Protein AF-A0A952RL98-F1 (afdb_monomer)

pLDDT: mean 88.99, std 10.79, range [41.19, 98.5]

Secondary structure (DSSP, 8-state):
-PPPPPP-HHHHHHHHHHHHHH-SSHHHHHHHHHHHHHHHH-HHHHHHHTT--THHHHHHHHHHHHHHHTTS-TT--EEEEEEEEEE-TTSS-EEEEEEEEEES---TT-SB--SPPSB--TT-EEE-HHHHHHHHHHHH--SHHHHHIIIIIHHHHHHHHHHHHTTT-SSEEEEE-TTSBEEEEEPPPP-

Solvent-accessible surface area (backbone atoms only — not comparable to full-atom values): 10422 Å² total; per-residue (Å²): 129,82,78,80,76,82,81,62,64,63,64,49,34,54,49,24,49,53,39,34,51,68,42,93,44,39,32,63,25,43,38,52,42,29,61,65,42,23,82,71,47,30,61,86,56,25,55,68,60,45,69,58,63,50,55,77,49,28,62,66,46,20,53,53,48,50,62,57,55,73,71,54,59,89,70,47,48,28,38,36,36,32,47,47,81,46,66,43,99,83,68,82,43,75,43,27,34,30,41,48,29,22,25,71,71,80,67,87,87,51,71,44,70,84,70,78,61,73,47,70,61,89,83,26,71,43,82,35,73,67,51,32,52,42,46,52,54,16,70,76,44,66,71,68,33,18,54,44,32,61,43,33,51,44,49,25,50,49,32,21,48,52,46,60,19,47,61,91,49,55,42,21,36,30,35,29,45,84,91,29,53,53,45,78,40,38,75,52,51,85,129

Foldseek 3Di:
DDDPDDDPLVVLQVVLLVLLLPPPALLRSLLVSLVVCCVQLNPVLSVVLNPDDLRVVQVVLLVVLCVVCVPDDPQFQAKEFEKDWDAPPVNPDIWIWTQIATDRDADPPDQFGPDDGPGGDPSRTDTDPSLRVLLVSLVVDDDRSNVSSPPRSSQSSRSNSQVSSNPPAQHFYKYAYPVGGIDGSDDGDDD

Sequence (191 aa):
MPAPSPIDHYALFDDVVAVAKNAHGATAGWRAICVRAQRTVGKKVASPLAALDLDEEIAPLG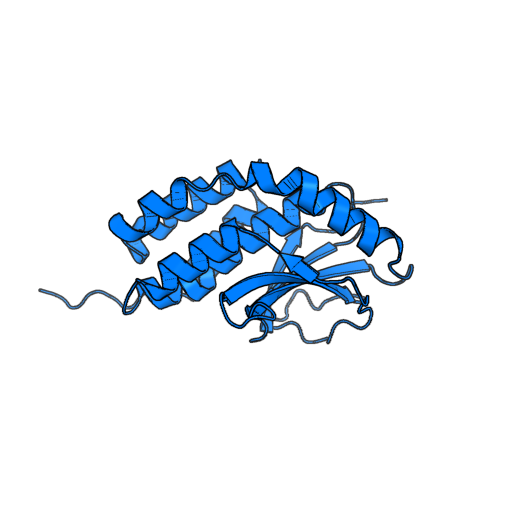VRVRVIAAHAPIEVDTLVFGLFDGVDDDGSGVYTGFHLMGTTGIDHGARWLTKTPTWRPKDRFLSSPSLDAIVRAGNETRGEPKKAVAHALRFGAAALLARFAAEGLHQRIVVAFDDGDFAEVRAPLKL

Radius of gyration: 16.33 Å; Cα contacts (8 Å, |Δi|>4): 350; chains: 1; bounding box: 37×42×53 Å

Structure (mmCIF, N/CA/C/O backbone):
data_AF-A0A952RL98-F1
#
_entry.id   AF-A0A952RL98-F1
#
loop_
_atom_site.group_PDB
_atom_site.id
_atom_site.type_symbol
_atom_site.label_atom_id
_atom_site.label_alt_id
_atom_site.label_comp_id
_atom_site.label_asym_id
_atom_site.label_entity_id
_atom_site.label_seq_id
_atom_site.pdbx_PDB_ins_code
_atom_site.Cartn_x
_atom_site.Cartn_y
_atom_site.Cartn_z
_atom_site.occupancy
_atom_site.B_iso_or_equiv
_atom_site.auth_seq_id
_atom_site.auth_comp_id
_atom_site.auth_asym_id
_atom_site.auth_atom_id
_atom_site.pdbx_PDB_model_num
ATOM 1 N N . MET A 1 1 ? -14.156 -4.283 36.253 1.00 44.84 1 MET A N 1
ATOM 2 C CA . MET A 1 1 ? -14.011 -4.658 34.828 1.00 44.84 1 MET A CA 1
ATOM 3 C C . MET A 1 1 ? -12.560 -5.047 34.605 1.00 44.84 1 MET A C 1
ATOM 5 O O . MET A 1 1 ? -11.715 -4.299 35.087 1.00 44.84 1 MET A O 1
ATOM 9 N N . PRO A 1 2 ? -12.254 -6.190 33.971 1.00 41.19 2 PRO A N 1
ATOM 10 C CA . PRO A 1 2 ? -10.876 -6.505 33.607 1.00 41.19 2 PRO A CA 1
ATOM 11 C C . PRO A 1 2 ? -10.341 -5.429 32.653 1.00 41.19 2 PRO A C 1
ATOM 13 O O . PRO A 1 2 ? -11.095 -4.903 31.831 1.00 41.19 2 PRO A O 1
ATOM 16 N N . ALA A 1 3 ? -9.064 -5.073 32.799 1.00 52.41 3 ALA A N 1
ATOM 17 C CA . ALA A 1 3 ? -8.401 -4.188 31.851 1.00 52.41 3 ALA A CA 1
ATOM 18 C C . ALA A 1 3 ? -8.450 -4.833 30.453 1.00 52.41 3 ALA A C 1
ATOM 20 O O . ALA A 1 3 ? -8.270 -6.052 30.355 1.00 52.41 3 ALA A O 1
ATOM 21 N N . PRO A 1 4 ? -8.722 -4.067 29.382 1.00 57.44 4 PRO A N 1
ATOM 22 C CA . PRO A 1 4 ? -8.666 -4.609 28.033 1.00 57.44 4 PRO A CA 1
ATOM 23 C C . PRO A 1 4 ? -7.270 -5.188 27.787 1.00 57.44 4 PRO A C 1
ATOM 25 O O . PRO A 1 4 ? -6.266 -4.541 28.090 1.00 57.44 4 PRO A O 1
ATOM 28 N N . SER A 1 5 ? -7.214 -6.421 27.282 1.00 59.06 5 SER A N 1
ATOM 29 C CA . SER A 1 5 ? -5.955 -7.055 26.902 1.00 59.06 5 SER A CA 1
ATOM 30 C C . SER A 1 5 ? -5.213 -6.166 25.894 1.00 59.06 5 SER A C 1
ATOM 32 O O . SER A 1 5 ? -5.866 -5.592 25.015 1.00 59.06 5 SER A O 1
ATOM 34 N N . PRO A 1 6 ? -3.879 -6.032 26.008 1.00 68.12 6 PRO A N 1
ATOM 35 C CA . PRO A 1 6 ? -3.101 -5.277 25.039 1.00 68.12 6 PRO A CA 1
ATOM 36 C C . PRO A 1 6 ? -3.333 -5.829 23.631 1.00 68.12 6 PRO A C 1
ATOM 38 O O . PRO A 1 6 ? -3.433 -7.042 23.443 1.00 68.12 6 PRO A O 1
ATOM 41 N N . ILE A 1 7 ? -3.432 -4.933 22.652 1.00 71.81 7 ILE A N 1
ATOM 42 C CA . ILE A 1 7 ? -3.571 -5.312 21.248 1.00 71.81 7 ILE A CA 1
ATOM 43 C C . ILE A 1 7 ? -2.247 -5.903 20.769 1.00 71.81 7 ILE A C 1
ATOM 45 O O . ILE A 1 7 ? -1.195 -5.278 20.908 1.00 71.81 7 ILE A O 1
ATOM 49 N N . ASP A 1 8 ? -2.312 -7.092 20.178 1.00 82.81 8 ASP A N 1
ATOM 50 C CA . ASP A 1 8 ? -1.188 -7.679 19.459 1.00 82.81 8 ASP A CA 1
ATOM 51 C C . ASP A 1 8 ? -1.104 -7.057 18.057 1.00 82.81 8 ASP A C 1
ATOM 53 O O . ASP A 1 8 ? -1.789 -7.469 17.116 1.00 82.81 8 ASP A O 1
ATOM 57 N N . HIS A 1 9 ? -0.298 -6.000 17.939 1.00 81.88 9 HIS A N 1
ATOM 58 C CA . HIS A 1 9 ? -0.093 -5.287 16.674 1.00 81.88 9 HIS A CA 1
ATOM 59 C C . HIS A 1 9 ? 0.625 -6.142 15.628 1.00 81.88 9 HIS A C 1
ATOM 61 O O . HIS A 1 9 ? 0.408 -5.923 14.440 1.00 81.88 9 HIS A O 1
ATOM 67 N N . TYR A 1 10 ? 1.410 -7.140 16.045 1.00 84.62 10 TYR A N 1
ATOM 68 C CA . TYR A 1 10 ? 2.069 -8.057 15.117 1.00 84.62 10 TYR A CA 1
ATOM 69 C C . TYR A 1 10 ? 1.070 -9.019 14.495 1.00 84.62 10 TYR A C 1
ATOM 71 O O . TYR A 1 10 ? 1.026 -9.144 13.276 1.00 84.62 10 TYR A O 1
ATOM 79 N N . ALA A 1 11 ? 0.195 -9.612 15.309 1.00 88.56 11 ALA A N 1
ATOM 80 C CA . ALA A 1 11 ? -0.867 -10.468 14.791 1.00 88.56 11 ALA A CA 1
ATOM 81 C C . ALA A 1 11 ? -1.802 -9.708 13.834 1.00 88.56 11 ALA A C 1
ATOM 83 O O . ALA A 1 11 ? -2.231 -10.261 12.822 1.00 88.56 11 ALA A O 1
ATOM 84 N N . LEU A 1 12 ? -2.103 -8.433 14.123 1.00 91.06 12 LEU A N 1
ATOM 85 C CA . LEU A 1 12 ? -2.882 -7.598 13.208 1.00 91.06 12 LEU A CA 1
ATOM 86 C C . LEU A 1 12 ? -2.124 -7.328 11.899 1.00 91.06 12 LEU A C 1
ATOM 88 O O . LEU A 1 12 ? -2.728 -7.412 10.833 1.00 91.06 12 LEU A O 1
ATOM 92 N N . PHE A 1 13 ? -0.829 -7.012 11.970 1.00 91.88 13 PHE A N 1
ATOM 93 C CA . PHE A 1 13 ? 0.012 -6.792 10.792 1.00 91.88 13 PHE A CA 1
ATOM 94 C C . PHE A 1 13 ? 0.083 -8.041 9.897 1.00 91.88 13 PHE A C 1
ATOM 96 O O . PHE A 1 13 ? -0.173 -7.969 8.694 1.00 91.88 13 PHE A O 1
ATOM 103 N N . ASP A 1 14 ? 0.338 -9.209 10.482 1.00 92.25 14 ASP A N 1
ATOM 104 C CA . ASP A 1 14 ? 0.387 -10.472 9.744 1.00 92.25 14 ASP A CA 1
ATOM 105 C C . ASP A 1 14 ? -0.962 -10.798 9.086 1.00 92.25 14 ASP A C 1
ATOM 107 O O . ASP A 1 14 ? -1.008 -11.254 7.939 1.00 92.25 14 ASP A O 1
ATOM 111 N N . ASP A 1 15 ? -2.073 -10.517 9.775 1.00 94.06 15 ASP A N 1
ATOM 112 C CA . ASP A 1 15 ? -3.421 -10.730 9.249 1.00 94.06 15 ASP A CA 1
ATOM 113 C C . ASP A 1 15 ? -3.719 -9.832 8.039 1.00 94.06 15 ASP A C 1
ATOM 115 O O . ASP A 1 15 ? -4.189 -10.323 7.007 1.00 94.06 15 ASP A O 1
ATOM 119 N N . VAL A 1 16 ? -3.397 -8.533 8.104 1.00 95.69 16 VAL A N 1
ATOM 120 C CA . VAL A 1 16 ? -3.615 -7.628 6.961 1.00 95.69 16 VAL A CA 1
ATOM 121 C C . VAL A 1 16 ? -2.731 -7.986 5.767 1.00 95.69 16 VAL A C 1
ATOM 123 O O . VAL A 1 16 ? -3.204 -7.943 4.630 1.00 95.69 16 VAL A O 1
ATOM 126 N N . VAL A 1 17 ? -1.486 -8.419 6.004 1.00 95.38 17 VAL A N 1
ATOM 127 C CA . VAL A 1 17 ? -0.580 -8.914 4.956 1.00 95.38 17 VAL A CA 1
ATOM 128 C C . VAL A 1 17 ? -1.143 -10.182 4.320 1.00 95.38 17 VAL A C 1
ATOM 130 O O . VAL A 1 17 ? -1.158 -10.311 3.092 1.00 95.38 17 VAL A O 1
ATOM 133 N N . ALA A 1 18 ? -1.641 -11.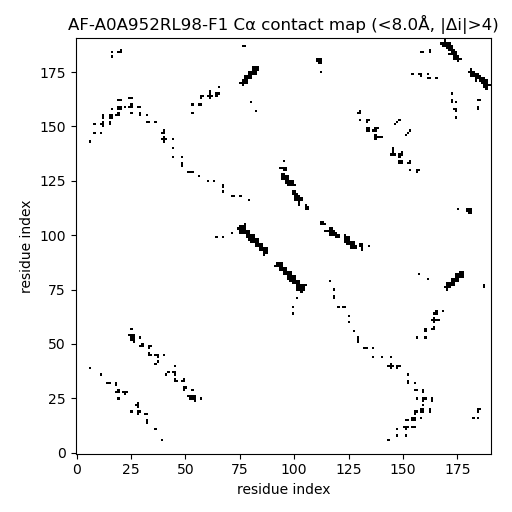118 5.131 1.00 96.06 18 ALA A N 1
ATOM 134 C CA . ALA A 1 18 ? -2.246 -12.350 4.644 1.00 96.06 18 ALA A CA 1
ATOM 135 C C . ALA A 1 18 ? -3.489 -12.072 3.786 1.00 96.06 18 ALA A C 1
ATOM 137 O O . ALA A 1 18 ? -3.650 -12.688 2.730 1.00 96.06 18 ALA A O 1
ATOM 138 N N . VAL A 1 19 ? -4.346 -11.125 4.182 1.00 97.44 19 VAL A N 1
ATOM 139 C CA . VAL A 1 19 ? -5.481 -10.705 3.347 1.00 97.44 19 VAL A CA 1
ATOM 140 C C . VAL A 1 19 ? -4.991 -10.067 2.049 1.00 97.44 19 VAL A C 1
ATOM 142 O O . VAL A 1 19 ? -5.438 -10.471 0.975 1.00 97.44 19 VAL A O 1
ATOM 145 N N . ALA A 1 20 ? -4.041 -9.131 2.116 1.00 97.31 20 ALA A N 1
ATOM 146 C CA . ALA A 1 20 ? -3.534 -8.432 0.938 1.00 97.31 20 ALA A CA 1
ATOM 147 C C . ALA A 1 20 ? -2.919 -9.380 -0.104 1.00 97.31 20 ALA A C 1
ATOM 149 O O . ALA A 1 20 ? -3.133 -9.189 -1.301 1.00 97.31 20 ALA A O 1
ATOM 150 N N . LYS A 1 21 ? -2.233 -10.445 0.332 1.00 96.31 21 LYS A N 1
ATOM 151 C CA . LYS A 1 21 ? -1.671 -11.494 -0.541 1.00 96.31 21 LYS A CA 1
ATOM 152 C C . LYS A 1 21 ? -2.726 -12.342 -1.252 1.00 96.31 21 LYS A C 1
ATOM 154 O O . LYS A 1 21 ? -2.489 -12.792 -2.369 1.00 96.31 21 LYS A O 1
ATOM 159 N N . ASN A 1 22 ? -3.868 -12.579 -0.608 1.00 96.62 22 ASN A N 1
ATOM 160 C CA . ASN A 1 22 ? -4.867 -13.549 -1.071 1.00 96.62 22 ASN A CA 1
ATOM 161 C C . ASN A 1 22 ? -6.135 -12.908 -1.651 1.00 96.62 22 ASN A C 1
ATOM 163 O O . ASN A 1 22 ? -6.962 -13.607 -2.229 1.00 96.62 22 ASN A O 1
ATOM 167 N N . ALA A 1 23 ? -6.307 -11.592 -1.519 1.00 97.06 23 ALA A N 1
ATOM 168 C CA . ALA A 1 23 ? -7.471 -10.888 -2.045 1.00 97.06 23 ALA A CA 1
ATOM 169 C C . ALA A 1 23 ? -7.611 -11.047 -3.572 1.00 97.06 23 ALA A C 1
ATOM 171 O O . ALA A 1 23 ? -6.610 -11.115 -4.290 1.00 97.06 23 ALA A O 1
ATOM 172 N N . HIS A 1 24 ? -8.854 -11.059 -4.059 1.00 95.31 24 HIS A N 1
ATOM 173 C CA . HIS A 1 24 ? -9.187 -11.107 -5.491 1.00 95.31 24 HIS A CA 1
ATOM 174 C C . HIS A 1 24 ? -9.399 -9.721 -6.126 1.00 95.31 24 HIS A C 1
ATOM 176 O O . HIS A 1 24 ? -9.469 -9.622 -7.343 1.00 95.31 24 HIS A O 1
ATOM 182 N N . GLY A 1 25 ? -9.486 -8.666 -5.313 1.00 97.12 25 GLY A N 1
ATOM 183 C CA . GLY A 1 25 ? -9.581 -7.263 -5.731 1.00 97.12 25 GLY A CA 1
ATOM 184 C C . GLY A 1 25 ? -9.155 -6.349 -4.581 1.00 97.12 25 GLY A C 1
ATOM 185 O O . GLY A 1 25 ? -9.149 -6.800 -3.424 1.00 97.12 25 GLY A O 1
ATOM 186 N N . ALA A 1 26 ? -8.790 -5.097 -4.866 1.00 97.75 26 ALA A N 1
ATOM 187 C CA . ALA A 1 26 ? -8.259 -4.197 -3.846 1.00 97.75 26 ALA A CA 1
ATOM 188 C C . ALA A 1 26 ? -9.358 -3.822 -2.845 1.00 97.75 26 ALA A C 1
ATOM 190 O O . ALA A 1 26 ? -9.183 -4.013 -1.640 1.00 97.75 26 ALA A O 1
ATOM 191 N N . THR A 1 27 ? -10.536 -3.422 -3.326 1.00 98.31 27 THR A N 1
ATOM 192 C CA . THR A 1 27 ? -11.668 -3.055 -2.456 1.00 98.31 27 THR 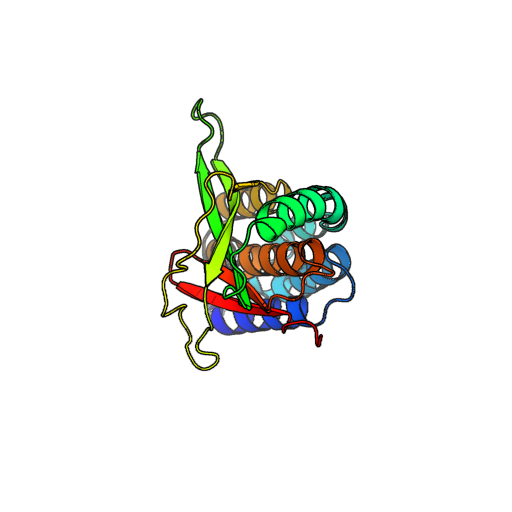A CA 1
ATOM 193 C C . THR A 1 27 ? -12.214 -4.246 -1.675 1.00 98.31 27 THR A C 1
ATOM 195 O O . THR A 1 27 ? -12.507 -4.140 -0.482 1.00 98.31 27 THR A O 1
ATOM 198 N N . ALA A 1 28 ? -12.317 -5.417 -2.308 1.00 97.69 28 ALA A N 1
ATOM 199 C CA . ALA A 1 28 ? -12.756 -6.633 -1.625 1.00 97.69 28 ALA A CA 1
ATOM 200 C C . ALA A 1 28 ? -11.792 -7.033 -0.492 1.00 97.69 28 ALA A C 1
ATOM 202 O O . ALA A 1 28 ? -12.232 -7.342 0.619 1.00 97.69 28 ALA A O 1
ATOM 203 N N . GLY A 1 29 ? -10.480 -6.981 -0.752 1.00 98.06 29 GLY A N 1
ATOM 204 C CA . GLY A 1 29 ? -9.452 -7.222 0.259 1.00 98.06 29 GLY A CA 1
ATOM 205 C C . GLY A 1 29 ? -9.500 -6.196 1.388 1.00 98.06 29 GLY A C 1
ATOM 206 O O . GLY A 1 29 ? -9.448 -6.567 2.559 1.00 98.06 29 GLY A O 1
ATOM 207 N N . TRP A 1 30 ? -9.682 -4.920 1.054 1.00 98.38 30 TRP A N 1
ATOM 208 C CA . TRP A 1 30 ? -9.750 -3.840 2.034 1.00 98.38 30 TRP A CA 1
ATOM 209 C C . TRP A 1 30 ? -10.933 -3.994 2.985 1.00 98.38 30 TRP A C 1
ATOM 211 O O . TRP A 1 30 ? -10.771 -3.962 4.204 1.00 98.38 30 TRP A O 1
ATOM 221 N N . ARG A 1 31 ? -12.123 -4.277 2.449 1.00 98.00 31 ARG A N 1
ATOM 222 C CA . ARG A 1 31 ? -13.312 -4.548 3.266 1.00 98.00 31 ARG A CA 1
ATOM 223 C C . ARG A 1 31 ? -13.092 -5.735 4.204 1.00 98.00 31 ARG A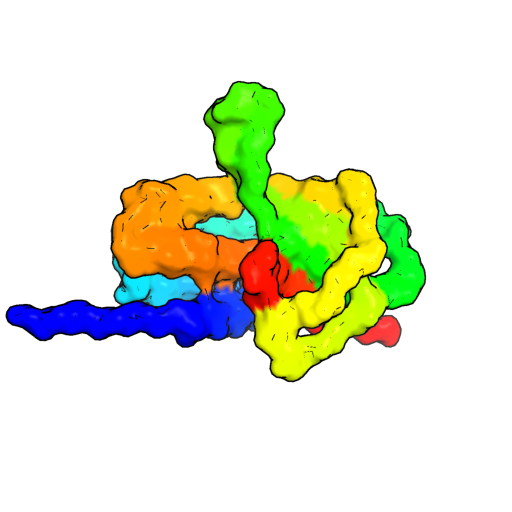 C 1
ATOM 225 O O . ARG A 1 31 ? -13.491 -5.672 5.367 1.00 98.00 31 ARG A O 1
ATOM 232 N N . ALA A 1 32 ? -12.418 -6.790 3.740 1.00 97.50 32 ALA A N 1
ATOM 233 C CA . ALA A 1 32 ? -12.065 -7.926 4.588 1.00 97.50 32 ALA A CA 1
ATOM 234 C C . ALA A 1 32 ? -11.095 -7.530 5.719 1.00 97.50 32 ALA A C 1
ATOM 236 O O . ALA A 1 32 ? -11.318 -7.930 6.864 1.00 97.50 32 ALA A O 1
ATOM 237 N N . ILE A 1 33 ? -10.085 -6.700 5.433 1.00 97.38 33 ILE A N 1
ATOM 238 C CA . ILE A 1 33 ? -9.182 -6.121 6.443 1.00 97.38 33 ILE A CA 1
ATOM 239 C C . ILE A 1 33 ? -9.978 -5.325 7.483 1.00 97.38 33 ILE A C 1
ATOM 241 O O . ILE A 1 33 ? -9.841 -5.580 8.679 1.00 97.38 33 ILE A O 1
ATOM 245 N N . CYS A 1 34 ? -10.864 -4.419 7.059 1.00 96.62 34 CYS A N 1
ATOM 246 C CA . CYS A 1 34 ? -11.666 -3.612 7.981 1.00 96.62 34 CYS A CA 1
ATOM 247 C C . CYS A 1 34 ? -12.559 -4.469 8.891 1.00 96.62 34 CYS A C 1
ATOM 249 O O . CYS A 1 34 ? -12.661 -4.190 10.088 1.00 96.62 34 CYS A O 1
ATOM 251 N N . VAL A 1 35 ? -13.177 -5.531 8.358 1.00 94.94 35 VAL A N 1
ATOM 252 C CA . VAL A 1 35 ? -13.995 -6.465 9.150 1.00 94.94 35 VAL A CA 1
ATOM 253 C C . VAL A 1 35 ? -13.159 -7.162 10.226 1.00 94.94 35 VAL A C 1
ATOM 255 O O . VAL A 1 35 ? -13.590 -7.235 11.379 1.00 94.94 35 VAL A O 1
ATOM 258 N N . ARG A 1 36 ?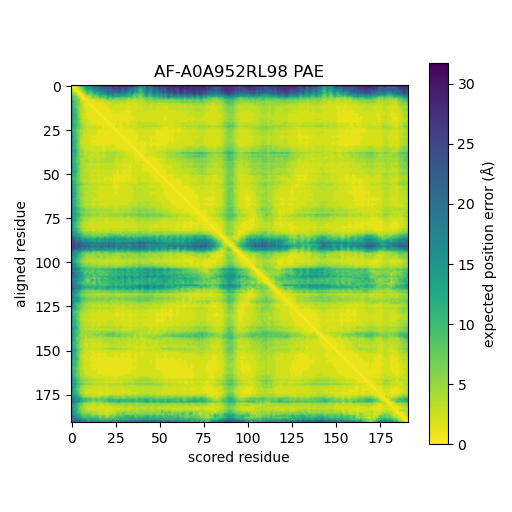 -11.959 -7.648 9.887 1.00 92.25 36 ARG A N 1
ATOM 259 C CA . ARG A 1 36 ? -11.071 -8.326 10.849 1.00 92.25 36 ARG A CA 1
ATOM 260 C C . ARG A 1 36 ? -10.523 -7.358 11.894 1.00 92.25 36 ARG A C 1
ATOM 262 O O . ARG A 1 36 ? -10.572 -7.645 13.092 1.00 92.25 36 ARG A O 1
ATOM 269 N N . ALA A 1 37 ? -10.121 -6.167 11.459 1.00 91.75 37 ALA A N 1
ATOM 270 C CA . ALA A 1 37 ? -9.624 -5.108 12.325 1.00 91.75 37 ALA A CA 1
ATOM 271 C C . ALA A 1 37 ? -10.694 -4.528 13.262 1.00 91.75 37 ALA 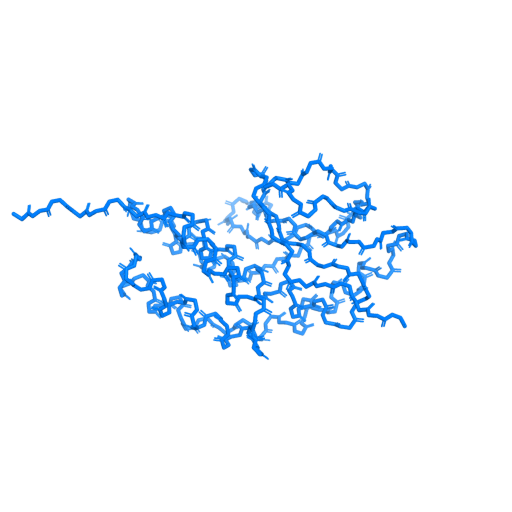A C 1
ATOM 273 O O . ALA A 1 37 ? -10.342 -3.924 14.275 1.00 91.75 37 ALA A O 1
ATOM 274 N N . GLN A 1 38 ? -11.992 -4.709 12.984 1.00 92.12 38 GLN A N 1
ATOM 275 C CA . GLN A 1 38 ? -13.082 -4.108 13.763 1.00 92.12 38 GLN A CA 1
ATOM 276 C C . GLN A 1 38 ? -13.022 -4.449 15.259 1.00 92.12 38 GLN A C 1
ATOM 278 O O . GLN A 1 38 ? -13.384 -3.613 16.090 1.00 92.12 38 GLN A O 1
ATOM 283 N N . ARG A 1 39 ? -12.566 -5.656 15.618 1.00 85.94 39 ARG A N 1
ATOM 284 C CA . ARG A 1 39 ? -12.401 -6.069 17.026 1.00 85.94 39 ARG A CA 1
ATOM 285 C C . ARG A 1 39 ? -11.295 -5.289 17.738 1.00 85.94 39 ARG A C 1
ATOM 287 O O . ARG A 1 39 ? -11.377 -5.099 18.946 1.00 85.94 39 ARG A O 1
ATOM 294 N N . THR A 1 40 ? -10.313 -4.819 16.979 1.00 85.50 40 THR A N 1
ATOM 295 C CA . THR A 1 40 ? -9.121 -4.123 17.460 1.00 85.50 40 THR A CA 1
ATOM 296 C C . THR A 1 40 ? -9.321 -2.609 17.467 1.00 85.50 40 THR A C 1
ATOM 298 O O . THR A 1 40 ? -9.139 -1.957 18.490 1.00 85.50 40 THR A O 1
ATOM 301 N N . VAL A 1 41 ? -9.749 -2.030 16.341 1.00 87.38 41 VAL A N 1
ATOM 302 C CA . VAL A 1 41 ? -9.893 -0.568 16.197 1.00 87.38 41 VAL A CA 1
ATOM 303 C C . VAL A 1 41 ? -11.275 -0.054 16.609 1.00 87.38 41 VAL A C 1
ATOM 305 O O . VAL A 1 41 ? -11.470 1.143 16.808 1.00 87.38 41 VAL A O 1
ATOM 308 N N . GLY A 1 42 ? -12.246 -0.956 16.767 1.00 90.00 42 GLY A N 1
ATOM 309 C CA . GLY A 1 42 ? -13.631 -0.635 17.082 1.00 90.00 42 GLY A CA 1
ATOM 310 C C . GLY A 1 42 ? -14.459 -0.239 15.855 1.00 90.00 42 GLY A C 1
ATOM 311 O O . GLY A 1 42 ? -13.978 0.349 14.888 1.00 90.00 42 GLY A O 1
ATOM 312 N N . LYS A 1 43 ? -15.769 -0.513 15.916 1.00 91.88 43 LYS A N 1
ATOM 313 C CA . LYS A 1 43 ? -16.717 -0.258 14.812 1.00 91.88 43 LYS A CA 1
ATOM 314 C C . LYS A 1 43 ? -16.766 1.206 14.363 1.00 91.88 43 LYS A C 1
ATOM 316 O O . LYS A 1 43 ? -16.949 1.468 13.181 1.00 91.88 43 LYS A O 1
ATOM 321 N N . LYS A 1 44 ? -16.606 2.156 15.291 1.00 90.56 44 LYS A N 1
ATOM 322 C CA . LYS A 1 44 ? -16.632 3.594 14.970 1.00 90.56 44 LYS A CA 1
ATOM 323 C C . LYS A 1 44 ? -15.479 4.011 14.051 1.00 90.56 44 LYS A C 1
ATOM 325 O O . LYS A 1 44 ? -15.672 4.911 13.251 1.00 90.56 44 LYS A O 1
ATOM 330 N N . VAL A 1 45 ? -14.329 3.344 14.162 1.00 90.31 45 VAL A N 1
ATOM 331 C CA . VAL A 1 45 ? -13.143 3.600 13.332 1.00 90.31 45 VAL A CA 1
ATOM 332 C C . VAL A 1 45 ? -13.184 2.761 12.055 1.00 90.31 45 VAL A C 1
ATOM 334 O O . VAL A 1 45 ? -12.932 3.274 10.973 1.00 90.31 45 VAL A O 1
ATOM 337 N N . ALA A 1 46 ? -13.550 1.480 12.158 1.00 92.38 46 ALA A N 1
ATOM 338 C CA . ALA A 1 46 ? -13.537 0.568 11.015 1.00 92.38 46 ALA A CA 1
ATOM 339 C C . ALA A 1 46 ? -14.620 0.870 9.963 1.00 92.38 46 ALA A C 1
ATOM 341 O O . ALA A 1 46 ? -14.348 0.748 8.773 1.00 92.38 46 ALA A O 1
ATOM 342 N N . SER A 1 47 ? -15.841 1.249 10.367 1.00 92.44 47 SER A N 1
ATOM 343 C CA . SER A 1 47 ? -16.953 1.408 9.414 1.00 92.44 47 SER A CA 1
ATOM 344 C C . SER A 1 47 ? -16.738 2.527 8.386 1.00 92.44 47 SER A C 1
ATOM 346 O O . SER A 1 47 ? -16.981 2.261 7.212 1.00 92.44 47 SER A O 1
ATOM 348 N N . PRO A 1 48 ? -16.287 3.746 8.758 1.00 93.31 48 PRO A N 1
ATOM 349 C CA . PRO A 1 48 ? -15.990 4.781 7.766 1.00 93.31 48 PRO A CA 1
ATOM 350 C C . PRO A 1 48 ? -14.869 4.362 6.812 1.00 93.31 48 PRO A C 1
ATOM 352 O O . PRO A 1 48 ? -14.975 4.567 5.610 1.00 93.31 48 PRO A O 1
ATOM 355 N N . LEU A 1 49 ? -13.829 3.706 7.335 1.00 95.06 49 LEU A N 1
ATOM 356 C CA . LEU A 1 49 ? -12.708 3.215 6.534 1.00 95.06 49 LEU A CA 1
ATOM 357 C C . LEU A 1 49 ? -13.133 2.138 5.528 1.00 95.06 49 LEU A C 1
ATOM 359 O O . LEU A 1 49 ? -12.668 2.149 4.394 1.00 95.06 49 LEU A O 1
ATOM 363 N N . ALA A 1 50 ? -14.064 1.255 5.894 1.00 95.88 50 ALA A N 1
ATOM 364 C CA . ALA A 1 50 ? -14.576 0.210 5.005 1.00 95.88 50 ALA A CA 1
ATOM 365 C C . ALA A 1 50 ? -15.343 0.747 3.778 1.00 95.88 50 ALA A C 1
ATOM 367 O O . ALA A 1 50 ? -15.615 -0.021 2.852 1.00 95.88 50 ALA A O 1
ATOM 368 N N . ALA A 1 51 ? -15.713 2.033 3.779 1.00 96.12 51 ALA A N 1
ATOM 369 C CA . ALA A 1 51 ? -16.381 2.686 2.658 1.00 96.12 51 ALA A CA 1
ATOM 370 C C . ALA A 1 51 ? -15.418 3.106 1.535 1.00 96.12 51 ALA A C 1
ATOM 372 O O . ALA A 1 51 ? -15.893 3.428 0.451 1.00 96.12 51 ALA A O 1
ATOM 373 N N . LEU A 1 52 ? -14.099 3.094 1.773 1.00 97.06 52 LEU A N 1
ATOM 374 C CA . LEU A 1 52 ? -13.110 3.404 0.739 1.00 97.06 52 LEU A CA 1
ATOM 375 C C . LEU A 1 52 ? -13.164 2.365 -0.390 1.00 97.06 52 LEU A C 1
ATOM 377 O O . LEU A 1 52 ? -13.169 1.155 -0.133 1.00 97.06 52 LEU A O 1
ATOM 381 N N . ASP A 1 53 ? -13.188 2.854 -1.628 1.00 97.38 53 ASP A N 1
ATOM 382 C CA . ASP A 1 53 ? -13.127 2.042 -2.839 1.00 97.38 53 ASP A CA 1
ATOM 383 C C . ASP A 1 53 ? -11.721 2.128 -3.442 1.00 97.38 53 ASP A C 1
ATOM 385 O O . ASP A 1 53 ? -11.395 3.029 -4.210 1.00 97.38 53 ASP A O 1
ATOM 389 N N . LEU A 1 54 ? -10.855 1.193 -3.046 1.00 97.81 54 LEU A N 1
ATOM 390 C CA . LEU A 1 54 ? -9.467 1.163 -3.507 1.00 97.81 54 LEU A CA 1
ATOM 391 C C . LEU A 1 54 ? -9.353 0.853 -5.005 1.00 97.81 54 LEU A C 1
ATOM 393 O O . LEU A 1 54 ? -8.357 1.230 -5.619 1.00 97.81 54 LEU A O 1
ATOM 397 N N . ASP A 1 55 ? -10.341 0.173 -5.593 1.00 98.06 55 ASP A N 1
ATOM 398 C CA . ASP A 1 55 ? -10.342 -0.198 -7.011 1.00 98.06 55 ASP A CA 1
ATOM 399 C C . ASP A 1 55 ? -10.368 1.049 -7.924 1.00 98.06 55 ASP A C 1
ATOM 401 O O . ASP A 1 55 ? -9.778 1.017 -9.008 1.00 98.06 55 ASP A O 1
ATOM 405 N N . GLU A 1 56 ? -10.944 2.173 -7.469 1.00 97.38 56 GLU A N 1
ATOM 406 C CA . GLU A 1 56 ? -10.953 3.451 -8.206 1.00 97.38 56 GLU A CA 1
ATOM 407 C C . GLU A 1 56 ? -9.536 4.004 -8.456 1.00 97.38 56 GLU A C 1
ATOM 409 O O . GLU A 1 56 ? -9.283 4.655 -9.474 1.00 97.38 56 GLU A O 1
ATOM 414 N N . GLU A 1 57 ? -8.577 3.704 -7.574 1.00 96.06 57 GLU A N 1
ATOM 415 C CA . GLU A 1 57 ? -7.192 4.179 -7.690 1.00 96.06 57 GLU A CA 1
ATOM 416 C C . GLU A 1 57 ? -6.302 3.257 -8.534 1.00 96.06 57 GLU A C 1
ATOM 418 O O . GLU A 1 57 ? -5.251 3.681 -9.023 1.00 96.06 57 GLU A O 1
ATOM 423 N N . ILE A 1 58 ? -6.700 1.997 -8.743 1.00 97.69 58 ILE A N 1
ATOM 424 C CA . ILE A 1 58 ? -5.820 0.976 -9.332 1.00 97.69 58 ILE A CA 1
ATOM 425 C C . ILE A 1 58 ? -5.427 1.308 -10.768 1.00 97.69 58 ILE A C 1
ATOM 427 O O . ILE A 1 58 ? -4.253 1.198 -11.125 1.00 97.69 58 ILE A O 1
ATOM 431 N N . ALA A 1 59 ? -6.377 1.730 -11.603 1.00 96.56 59 ALA A N 1
ATOM 432 C CA . ALA A 1 59 ? -6.093 2.054 -12.998 1.00 96.56 59 ALA A CA 1
ATOM 433 C C . ALA A 1 59 ? -5.101 3.230 -13.152 1.00 96.56 59 ALA A C 1
ATOM 435 O O . ALA A 1 59 ? -4.068 3.038 -13.812 1.00 96.56 59 ALA A O 1
ATOM 436 N N . PRO A 1 60 ? -5.335 4.419 -12.554 1.00 96.31 60 PRO A N 1
ATOM 437 C CA . PRO A 1 60 ? -4.391 5.531 -12.659 1.00 96.31 60 PRO A CA 1
ATOM 438 C C . PRO A 1 60 ? -3.039 5.233 -11.991 1.00 96.31 60 PRO A C 1
ATOM 440 O O . PRO A 1 60 ? -1.996 5.537 -12.582 1.00 96.31 60 PRO A O 1
ATOM 443 N N . LEU A 1 61 ? -3.021 4.576 -10.821 1.00 96.88 61 LEU A N 1
ATOM 444 C CA . LEU A 1 61 ? -1.770 4.151 -10.183 1.00 96.88 61 LEU A CA 1
ATOM 445 C C . LEU A 1 61 ? -1.005 3.167 -11.065 1.00 96.88 61 LEU A C 1
ATOM 447 O O . LEU A 1 61 ? 0.198 3.321 -11.259 1.00 96.88 61 LEU A O 1
ATOM 451 N N . GLY A 1 62 ? -1.691 2.191 -11.657 1.00 97.31 62 GLY A N 1
ATOM 452 C CA . GLY A 1 62 ? -1.061 1.180 -12.496 1.00 97.31 62 GLY A CA 1
ATOM 453 C C . GLY A 1 62 ? -0.415 1.758 -13.752 1.00 97.31 62 GLY A C 1
ATOM 454 O O . GLY A 1 62 ? 0.667 1.319 -14.142 1.00 97.31 62 GLY A O 1
ATOM 455 N N . VAL A 1 63 ? -1.013 2.787 -14.366 1.00 97.12 63 VAL A N 1
ATOM 456 C CA . VAL A 1 63 ? -0.378 3.517 -15.478 1.00 97.12 63 VAL A CA 1
ATOM 457 C C . VAL A 1 63 ? 0.939 4.143 -15.021 1.00 97.12 63 VAL A C 1
ATOM 459 O O . VAL A 1 63 ? 1.974 3.916 -15.647 1.00 97.12 63 VAL A O 1
ATOM 462 N N . ARG A 1 64 ? 0.922 4.881 -13.907 1.00 97.00 64 ARG A N 1
ATOM 463 C CA . ARG A 1 64 ? 2.116 5.529 -13.344 1.00 97.00 64 ARG A CA 1
ATOM 464 C C . ARG A 1 64 ? 3.201 4.516 -12.975 1.00 97.00 64 ARG A C 1
ATOM 466 O O . ARG A 1 64 ? 4.357 4.699 -13.349 1.00 97.00 64 ARG A O 1
ATOM 473 N N . VAL A 1 65 ? 2.823 3.437 -12.293 1.00 97.38 65 VAL A N 1
ATOM 474 C CA . VAL A 1 65 ? 3.722 2.350 -11.890 1.00 97.38 65 VAL A CA 1
ATOM 475 C C . VAL A 1 65 ? 4.394 1.728 -13.110 1.00 97.38 65 VAL A C 1
ATOM 477 O O . VAL A 1 65 ? 5.615 1.612 -13.123 1.00 97.38 65 VAL A O 1
ATOM 480 N N . ARG A 1 66 ? 3.635 1.390 -14.162 1.00 96.75 66 ARG A N 1
ATOM 481 C CA . ARG A 1 66 ? 4.198 0.826 -15.400 1.00 96.75 66 ARG A CA 1
ATOM 482 C C . ARG A 1 66 ? 5.144 1.795 -16.105 1.00 96.75 66 ARG A C 1
ATOM 484 O O . ARG A 1 66 ? 6.202 1.368 -16.551 1.00 96.75 66 ARG A O 1
ATOM 491 N N . VAL A 1 67 ? 4.802 3.084 -16.176 1.00 96.69 67 VAL A N 1
ATOM 492 C CA . VAL A 1 67 ? 5.669 4.111 -16.783 1.00 96.69 67 VAL A CA 1
ATOM 493 C C . VAL A 1 67 ? 6.998 4.222 -16.036 1.00 96.69 67 VAL A C 1
ATOM 495 O O . VAL A 1 67 ? 8.054 4.247 -16.664 1.00 96.69 67 VAL A O 1
ATOM 498 N N . ILE A 1 68 ? 6.970 4.247 -14.703 1.00 96.44 68 ILE A N 1
ATOM 499 C CA . ILE A 1 68 ? 8.195 4.295 -13.898 1.00 96.44 68 ILE A CA 1
ATOM 500 C C . ILE A 1 68 ? 8.985 2.988 -14.069 1.00 96.44 68 ILE A C 1
ATOM 502 O O . ILE A 1 68 ? 10.172 3.028 -14.387 1.00 96.44 68 ILE A O 1
ATOM 506 N N . ALA A 1 69 ? 8.324 1.834 -13.923 1.00 95.44 69 ALA A N 1
ATOM 507 C CA . ALA A 1 69 ? 8.942 0.509 -13.992 1.00 95.44 69 ALA A CA 1
ATOM 508 C C . ALA A 1 69 ? 9.524 0.165 -15.373 1.00 95.44 69 ALA A C 1
ATOM 510 O O . ALA A 1 69 ? 10.486 -0.592 -15.443 1.00 95.44 69 ALA A O 1
ATOM 511 N N . ALA A 1 70 ? 9.010 0.744 -16.462 1.00 94.94 70 ALA A N 1
ATOM 512 C CA . ALA A 1 70 ? 9.570 0.571 -17.805 1.00 94.94 70 ALA A CA 1
ATOM 513 C C . ALA A 1 70 ? 11.018 1.082 -17.932 1.00 94.94 70 ALA A C 1
ATOM 515 O O . ALA A 1 70 ? 11.736 0.678 -18.841 1.00 94.94 70 ALA A O 1
ATOM 516 N N . HIS A 1 71 ? 11.449 1.953 -17.015 1.00 95.19 71 HIS A N 1
ATOM 517 C CA . HIS A 1 71 ? 12.810 2.485 -16.950 1.00 95.19 71 HIS A CA 1
ATOM 518 C C . HIS A 1 71 ? 13.683 1.764 -15.912 1.00 95.19 71 HIS A C 1
ATOM 520 O O . HIS A 1 71 ? 14.793 2.219 -15.621 1.00 95.19 71 HIS A O 1
ATOM 526 N N . ALA A 1 72 ? 13.183 0.682 -15.308 1.00 94.25 72 ALA A N 1
ATOM 527 C CA . ALA A 1 72 ? 13.966 -0.113 -14.378 1.00 94.25 72 ALA A CA 1
ATOM 528 C C . ALA A 1 72 ? 15.117 -0.813 -15.124 1.00 94.25 72 ALA A C 1
ATOM 530 O O . ALA A 1 72 ? 14.883 -1.408 -16.180 1.00 94.25 72 ALA A O 1
ATOM 531 N N . PRO A 1 73 ? 16.352 -0.771 -14.590 1.00 94.25 73 PRO A N 1
ATOM 532 C CA . PRO A 1 73 ? 17.442 -1.601 -15.078 1.00 94.25 73 PRO A CA 1
ATOM 533 C C . PRO A 1 73 ? 17.058 -3.084 -15.072 1.00 94.25 73 PRO A C 1
ATOM 535 O O . PRO A 1 73 ? 16.277 -3.525 -14.228 1.00 94.25 73 PRO A O 1
ATOM 538 N N . ILE A 1 74 ? 17.619 -3.860 -15.999 1.00 91.00 74 ILE A N 1
ATOM 539 C CA . ILE A 1 74 ? 17.256 -5.271 -16.198 1.00 91.00 74 ILE A CA 1
ATOM 540 C C . ILE A 1 74 ? 17.546 -6.142 -14.966 1.00 91.00 74 ILE A C 1
ATOM 542 O O . ILE A 1 74 ? 16.890 -7.155 -14.748 1.00 91.00 74 ILE A O 1
ATOM 546 N N . GLU A 1 75 ? 18.512 -5.738 -14.146 1.00 92.50 75 GLU A N 1
ATOM 547 C CA . GLU A 1 75 ? 18.884 -6.401 -12.901 1.00 92.50 75 GLU A CA 1
ATOM 548 C C . GLU A 1 75 ? 17.875 -6.181 -11.759 1.00 92.50 75 GLU A C 1
ATOM 550 O O . GLU A 1 75 ? 17.910 -6.904 -10.762 1.00 92.50 75 GLU A O 1
ATOM 555 N N . VAL A 1 76 ? 16.963 -5.208 -11.883 1.00 93.69 76 VAL A N 1
ATOM 556 C CA . VAL A 1 76 ? 15.913 -4.965 -10.887 1.00 93.69 76 VAL A CA 1
ATOM 557 C C . VAL A 1 76 ? 14.844 -6.050 -10.996 1.00 93.69 76 VAL A C 1
ATOM 559 O O . VAL A 1 76 ? 13.941 -5.993 -11.832 1.00 93.69 76 VAL A O 1
ATOM 562 N N . ASP A 1 77 ? 14.920 -7.023 -10.092 1.00 92.81 77 ASP A N 1
ATOM 563 C CA . ASP A 1 77 ? 13.957 -8.122 -9.978 1.00 92.81 77 ASP A CA 1
ATOM 564 C C . ASP A 1 77 ? 12.809 -7.827 -8.997 1.00 92.81 77 ASP A C 1
ATOM 566 O O . ASP A 1 77 ? 11.799 -8.538 -8.981 1.00 92.81 77 ASP A O 1
ATOM 570 N N . THR A 1 78 ? 12.947 -6.774 -8.187 1.00 94.94 78 THR A N 1
ATOM 571 C CA . THR A 1 78 ? 12.018 -6.430 -7.111 1.00 94.94 78 THR A CA 1
ATOM 572 C C . THR A 1 78 ? 11.716 -4.940 -7.121 1.00 94.94 78 THR A C 1
ATOM 574 O O . THR A 1 78 ? 12.624 -4.112 -7.032 1.00 94.94 78 THR A O 1
ATOM 577 N N . LEU A 1 79 ? 10.428 -4.603 -7.160 1.00 96.06 79 LEU A N 1
ATOM 578 C CA . LEU A 1 79 ? 9.916 -3.256 -6.948 1.00 96.06 79 LEU A CA 1
ATOM 579 C C . LEU A 1 79 ? 9.497 -3.079 -5.490 1.00 96.06 79 LEU A C 1
ATOM 581 O O . LEU A 1 79 ? 8.723 -3.871 -4.948 1.00 96.06 79 LEU A O 1
ATOM 585 N N . VAL A 1 80 ? 10.004 -2.017 -4.873 1.00 95.62 80 VAL A N 1
ATOM 586 C CA . VAL A 1 80 ? 9.723 -1.641 -3.488 1.00 95.62 80 VAL A CA 1
ATOM 587 C C . VAL A 1 80 ? 8.849 -0.395 -3.489 1.00 95.62 80 VA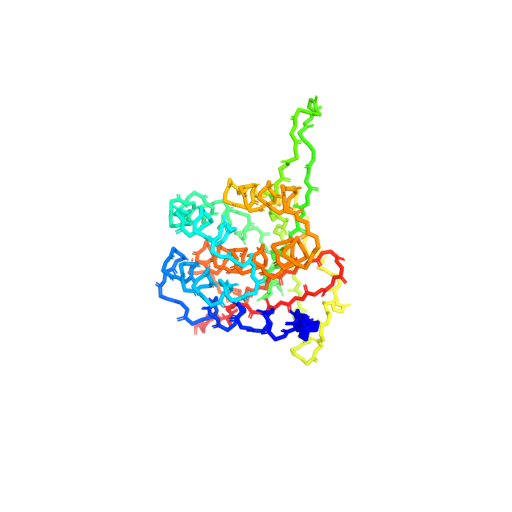L A C 1
ATOM 589 O O . VAL A 1 80 ? 9.270 0.669 -3.940 1.00 95.62 80 VAL A O 1
ATOM 592 N N . PHE A 1 81 ? 7.639 -0.540 -2.965 1.00 96.44 81 PHE A N 1
ATOM 593 C CA . PHE A 1 81 ? 6.694 0.531 -2.687 1.00 96.44 81 PHE A CA 1
ATOM 594 C C . PHE A 1 81 ? 6.899 0.969 -1.237 1.00 96.44 81 PHE A C 1
ATOM 596 O O . PHE A 1 81 ? 6.329 0.376 -0.320 1.00 96.44 81 PHE A O 1
ATOM 603 N N . GLY A 1 82 ? 7.762 1.961 -1.020 1.00 94.75 82 GLY A N 1
ATOM 604 C CA . GLY A 1 82 ? 7.979 2.492 0.325 1.00 94.75 82 GLY A CA 1
ATOM 605 C C . GLY A 1 82 ? 6.921 3.529 0.680 1.00 94.75 82 GLY A C 1
ATOM 606 O O . GLY A 1 82 ? 6.728 4.473 -0.088 1.00 94.75 82 GLY A O 1
ATOM 607 N N . LEU A 1 83 ? 6.210 3.330 1.791 1.00 94.00 83 LEU A N 1
ATOM 608 C CA . LEU A 1 83 ? 5.245 4.302 2.294 1.00 94.00 83 LEU A CA 1
ATOM 609 C C . LEU A 1 83 ? 5.970 5.524 2.842 1.00 94.00 83 LEU A C 1
ATOM 611 O O . LEU A 1 83 ? 6.886 5.383 3.644 1.00 94.00 83 LEU A O 1
ATOM 615 N N . PHE A 1 84 ? 5.477 6.708 2.495 1.00 90.06 84 PHE A N 1
ATOM 616 C CA . PHE A 1 84 ? 5.944 7.958 3.081 1.00 90.06 84 PHE A CA 1
ATOM 617 C C . PHE A 1 84 ? 4.775 8.885 3.405 1.00 90.06 84 PHE A C 1
ATOM 619 O O . PHE A 1 84 ? 3.700 8.788 2.807 1.00 90.06 84 PHE A O 1
ATOM 626 N N . ASP A 1 85 ? 5.023 9.794 4.343 1.00 86.44 85 ASP A N 1
ATOM 627 C CA . ASP A 1 85 ? 4.203 10.978 4.576 1.00 86.44 85 ASP A CA 1
ATOM 628 C C . ASP A 1 85 ? 4.927 12.192 3.982 1.00 86.44 85 ASP A C 1
ATOM 630 O O . ASP A 1 85 ? 6.102 12.434 4.264 1.00 86.44 85 ASP A O 1
ATOM 634 N N . GLY A 1 86 ? 4.238 12.928 3.119 1.00 79.56 86 GLY A N 1
ATOM 635 C CA . GLY A 1 86 ? 4.684 14.186 2.541 1.00 79.56 86 GLY A CA 1
ATOM 636 C C . GLY A 1 86 ? 3.897 15.360 3.107 1.00 79.56 86 GLY A C 1
ATOM 637 O O . GLY A 1 86 ? 2.823 15.200 3.684 1.00 79.56 86 GLY A O 1
ATOM 638 N N . VAL A 1 87 ? 4.441 16.557 2.928 1.00 76.31 87 VAL A N 1
ATOM 639 C CA . VAL A 1 87 ? 3.736 17.814 3.182 1.00 76.31 87 VAL A CA 1
ATOM 640 C C . VAL A 1 87 ? 3.582 18.502 1.836 1.00 76.31 87 VAL A C 1
ATOM 642 O O . VAL A 1 87 ? 4.542 18.527 1.064 1.00 76.31 87 VAL A O 1
ATOM 645 N N . ASP A 1 88 ? 2.386 19.003 1.541 1.00 70.31 88 ASP A N 1
ATOM 646 C CA . ASP A 1 88 ? 2.153 19.800 0.338 1.00 70.31 88 ASP A CA 1
ATOM 647 C C . ASP A 1 88 ? 3.068 21.033 0.335 1.00 70.31 88 ASP A C 1
ATOM 649 O O . ASP A 1 88 ? 3.407 21.570 1.392 1.00 70.31 88 ASP A O 1
ATOM 653 N N . ASP A 1 89 ? 3.475 21.494 -0.848 1.00 67.19 89 ASP A N 1
ATOM 654 C CA . ASP A 1 89 ? 4.451 22.588 -0.992 1.00 67.19 89 ASP A CA 1
ATOM 655 C C . ASP A 1 89 ? 3.999 23.901 -0.317 1.00 67.19 89 ASP A C 1
ATOM 657 O O . ASP A 1 89 ? 4.825 24.738 0.049 1.00 67.19 89 ASP A O 1
ATOM 661 N N . ASP A 1 90 ? 2.690 24.083 -0.128 1.00 69.44 90 ASP A N 1
ATOM 662 C CA . ASP A 1 90 ? 2.078 25.224 0.558 1.00 69.44 90 ASP A CA 1
ATOM 663 C C . ASP A 1 90 ? 1.845 24.997 2.066 1.00 69.44 90 ASP A C 1
ATOM 665 O O . ASP A 1 90 ? 1.323 25.872 2.760 1.00 69.44 90 ASP A O 1
ATOM 669 N N . GLY A 1 91 ? 2.229 23.829 2.586 1.00 63.12 91 GLY A N 1
ATOM 670 C CA . GLY A 1 91 ? 2.032 23.429 3.976 1.00 63.12 91 GLY A CA 1
ATOM 671 C C . GLY A 1 91 ? 0.572 23.175 4.360 1.00 63.12 91 GLY A C 1
ATOM 672 O O . GLY A 1 91 ? 0.285 23.033 5.550 1.00 63.12 91 GLY A O 1
ATOM 673 N N . SER A 1 92 ? -0.357 23.143 3.397 1.00 58.41 92 SER A N 1
ATOM 674 C CA . SER A 1 92 ? -1.798 23.064 3.664 1.00 58.41 92 SER A CA 1
ATOM 675 C C . SER A 1 92 ? -2.292 21.653 3.997 1.00 58.41 92 SER A C 1
ATOM 677 O O . SER A 1 92 ? -3.373 21.499 4.575 1.00 58.41 92 SER A O 1
ATOM 679 N N . GLY A 1 93 ? -1.499 20.626 3.681 1.00 62.22 93 GLY A N 1
ATOM 680 C CA . GLY A 1 93 ? -1.888 19.232 3.835 1.00 62.22 93 GLY A CA 1
ATOM 681 C C . GLY A 1 93 ? -0.712 18.294 4.082 1.00 62.22 93 GLY A C 1
ATOM 682 O O . GLY A 1 93 ? 0.408 18.521 3.629 1.00 62.22 93 GLY A O 1
ATOM 683 N N . VAL A 1 94 ? -0.988 17.222 4.830 1.00 71.62 94 VAL A N 1
ATOM 684 C CA . VAL A 1 94 ? -0.162 16.010 4.830 1.00 71.62 94 VAL A CA 1
ATOM 685 C C . VAL A 1 94 ? -0.777 15.072 3.804 1.00 71.62 94 VAL A C 1
ATOM 687 O O . VAL A 1 94 ? -1.974 14.775 3.902 1.00 71.62 94 VAL A O 1
ATOM 690 N N . TYR A 1 95 ? 0.032 14.613 2.856 1.00 83.38 95 TYR A N 1
ATOM 691 C CA . TYR A 1 95 ? -0.357 13.584 1.902 1.00 83.38 95 TYR A CA 1
ATOM 692 C C . TYR A 1 95 ? 0.474 12.321 2.118 1.00 83.38 95 TYR A C 1
ATOM 694 O O . TYR A 1 95 ? 1.567 12.345 2.674 1.00 83.38 95 TYR A O 1
ATOM 702 N N . THR A 1 96 ? -0.059 11.197 1.681 1.00 89.31 96 THR A N 1
ATOM 703 C CA . THR A 1 96 ? 0.461 9.860 1.892 1.00 89.31 96 THR A CA 1
ATOM 704 C C . THR A 1 96 ? 0.552 9.155 0.556 1.00 89.31 96 THR A C 1
ATOM 706 O O . THR A 1 96 ? -0.318 9.271 -0.312 1.00 89.31 96 THR A O 1
ATOM 709 N N . GLY A 1 97 ? 1.618 8.390 0.376 1.00 92.38 97 GLY A N 1
ATOM 710 C CA . GLY A 1 97 ? 1.828 7.709 -0.882 1.00 92.38 97 GLY A CA 1
ATOM 711 C C . GLY A 1 97 ? 2.949 6.695 -0.842 1.00 92.38 97 GLY A C 1
ATOM 712 O O . GLY A 1 97 ? 3.363 6.225 0.218 1.00 92.38 97 GLY A O 1
ATOM 713 N N . PHE A 1 98 ? 3.444 6.384 -2.034 1.00 93.69 98 PHE A N 1
ATOM 714 C CA . PHE A 1 98 ? 4.553 5.477 -2.265 1.00 93.69 98 PHE A CA 1
ATOM 715 C C . PHE A 1 98 ? 5.708 6.192 -2.950 1.00 93.69 98 PHE A C 1
ATOM 717 O O . PHE A 1 98 ? 5.502 6.945 -3.904 1.00 93.69 98 PHE A O 1
ATOM 724 N N . HIS A 1 99 ? 6.933 5.879 -2.553 1.00 92.75 99 HIS A N 1
ATOM 725 C CA . HIS A 1 99 ? 8.079 6.036 -3.434 1.00 92.75 99 HIS A CA 1
ATOM 726 C C . HIS A 1 99 ? 8.424 4.678 -4.055 1.00 92.75 99 HIS A C 1
ATOM 728 O O . HIS A 1 99 ? 8.838 3.739 -3.372 1.00 92.75 99 HIS A O 1
ATOM 734 N N . LEU A 1 100 ? 8.254 4.570 -5.372 1.00 95.44 100 LEU A N 1
ATOM 735 C CA . LEU A 1 100 ? 8.577 3.365 -6.128 1.00 95.44 100 LEU A CA 1
ATOM 736 C C . LEU A 1 100 ? 10.083 3.289 -6.403 1.00 95.44 100 LEU A C 1
ATOM 738 O O . LEU A 1 100 ? 10.661 4.143 -7.075 1.00 95.44 100 LEU A O 1
ATOM 742 N N . MET A 1 101 ? 10.726 2.253 -5.883 1.00 95.44 101 MET A N 1
ATOM 743 C CA . MET A 1 101 ? 12.159 1.997 -6.038 1.00 95.44 101 MET A CA 1
ATOM 744 C C . MET A 1 101 ? 12.392 0.553 -6.481 1.00 95.44 101 MET A C 1
ATOM 746 O O . MET A 1 101 ? 11.455 -0.241 -6.541 1.00 95.44 101 MET A O 1
ATOM 750 N N . GLY A 1 102 ? 13.644 0.192 -6.761 1.00 94.25 102 GLY A N 1
ATOM 751 C CA . GLY A 1 102 ? 14.005 -1.180 -7.102 1.00 94.25 102 GLY A CA 1
ATOM 752 C C . GLY A 1 102 ? 15.287 -1.661 -6.449 1.00 94.25 102 GLY A C 1
ATOM 753 O O . GLY A 1 102 ? 16.179 -0.877 -6.119 1.00 94.25 102 GLY A O 1
ATOM 754 N N . THR A 1 103 ? 15.362 -2.973 -6.267 1.00 93.06 103 THR A N 1
ATOM 755 C CA . THR A 1 103 ? 16.527 -3.673 -5.725 1.00 93.06 103 THR A CA 1
ATOM 756 C C . THR A 1 103 ? 16.787 -4.957 -6.507 1.00 93.06 103 THR A C 1
ATOM 758 O O . THR A 1 103 ? 15.895 -5.483 -7.173 1.00 93.06 103 THR A O 1
ATOM 761 N N . THR A 1 104 ? 18.021 -5.445 -6.409 1.00 89.62 104 THR A N 1
ATOM 762 C CA . THR A 1 104 ? 18.463 -6.752 -6.902 1.00 89.62 104 THR A CA 1
ATOM 763 C C . THR A 1 104 ? 18.389 -7.754 -5.746 1.00 89.62 104 THR A C 1
ATOM 765 O O . THR A 1 104 ? 19.302 -7.828 -4.908 1.00 89.62 104 THR A O 1
ATOM 768 N N . GLY A 1 105 ? 17.285 -8.489 -5.669 1.00 79.62 105 GLY A N 1
ATOM 769 C CA . GLY A 1 105 ? 17.008 -9.469 -4.630 1.00 79.62 105 GLY A CA 1
ATOM 770 C C . GLY A 1 105 ? 16.621 -8.869 -3.274 1.00 79.62 105 GLY A C 1
ATOM 771 O O . GLY A 1 105 ? 16.938 -7.723 -2.938 1.00 79.62 105 GLY A O 1
ATOM 772 N N . ILE A 1 106 ? 15.955 -9.700 -2.472 1.00 81.56 106 ILE A N 1
ATOM 773 C CA . ILE A 1 106 ? 15.600 -9.450 -1.070 1.00 81.56 106 ILE A CA 1
ATOM 774 C C . ILE A 1 106 ? 15.885 -10.706 -0.240 1.00 81.56 106 ILE A C 1
ATOM 776 O O . ILE A 1 106 ? 15.877 -11.816 -0.771 1.00 81.56 106 ILE A O 1
ATOM 780 N N . ASP A 1 107 ? 16.128 -10.539 1.058 1.00 78.81 107 ASP A N 1
ATOM 781 C CA . ASP A 1 107 ? 16.176 -11.662 1.995 1.00 78.81 107 ASP A CA 1
ATOM 782 C C . ASP A 1 107 ? 14.757 -11.971 2.493 1.00 78.81 107 ASP A C 1
ATOM 784 O O . ASP A 1 107 ? 14.174 -11.197 3.248 1.00 78.81 107 ASP A O 1
ATOM 788 N N . HIS A 1 108 ? 14.196 -13.102 2.059 1.00 72.31 108 HIS A N 1
ATOM 789 C CA . HIS A 1 108 ? 12.842 -13.532 2.425 1.00 72.31 108 HIS A CA 1
ATOM 790 C C . HIS A 1 108 ? 12.690 -13.907 3.902 1.00 72.31 108 HIS A C 1
ATOM 792 O O . HIS A 1 108 ? 11.569 -13.926 4.405 1.00 72.31 108 HIS A O 1
ATOM 798 N N . GLY A 1 109 ? 13.791 -14.257 4.574 1.00 69.81 109 GLY A N 1
ATOM 799 C CA . GLY A 1 109 ? 13.792 -14.588 5.997 1.00 69.81 109 GLY A CA 1
ATOM 800 C C . GLY A 1 109 ? 13.994 -13.367 6.892 1.00 69.81 109 GLY A C 1
ATOM 801 O O . GLY A 1 109 ? 13.795 -13.459 8.104 1.00 69.81 109 GLY A O 1
ATOM 802 N N . ALA A 1 110 ? 14.389 -12.229 6.317 1.00 72.62 110 ALA A N 1
ATOM 803 C CA . ALA A 1 110 ? 14.574 -11.004 7.068 1.00 72.62 110 ALA A CA 1
ATOM 804 C C . ALA A 1 110 ? 13.223 -10.385 7.430 1.00 72.62 110 ALA A C 1
ATOM 806 O O . ALA A 1 110 ? 12.301 -10.322 6.623 1.00 72.62 110 ALA A O 1
ATOM 807 N N . ARG A 1 111 ? 13.134 -9.873 8.658 1.00 67.19 111 ARG A N 1
ATOM 808 C CA . ARG A 1 111 ? 11.985 -9.089 9.124 1.00 67.19 111 ARG A CA 1
ATOM 809 C C . ARG A 1 111 ? 12.004 -7.647 8.607 1.00 67.19 111 ARG A C 1
ATOM 811 O O . ARG A 1 111 ? 10.960 -7.026 8.470 1.00 67.19 111 ARG A O 1
ATOM 818 N N . TRP A 1 112 ? 13.200 -7.140 8.327 1.00 73.75 112 TRP A N 1
ATOM 819 C CA . TRP A 1 112 ? 13.443 -5.769 7.894 1.00 73.75 112 TRP A CA 1
ATOM 820 C C . TRP A 1 112 ? 14.064 -5.775 6.505 1.00 73.75 112 TRP A C 1
ATOM 822 O O . TRP A 1 112 ? 14.827 -6.690 6.179 1.00 73.75 112 TRP A O 1
ATOM 832 N N . LEU A 1 113 ? 13.786 -4.754 5.698 1.00 74.62 113 LEU A N 1
ATOM 833 C CA . LEU A 1 113 ? 14.429 -4.624 4.394 1.00 74.62 113 LEU A CA 1
ATOM 834 C C . LEU A 1 113 ? 15.919 -4.289 4.592 1.00 74.62 113 LEU A C 1
ATOM 836 O O . LEU A 1 113 ? 16.300 -3.139 4.783 1.00 74.62 113 LEU A O 1
ATOM 840 N N . THR A 1 114 ?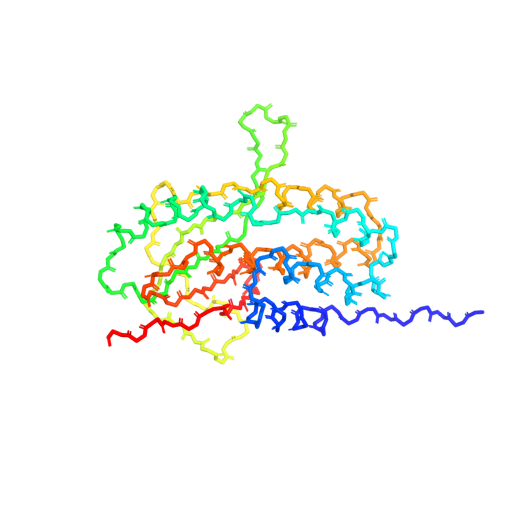 16.776 -5.311 4.575 1.00 68.12 114 THR A N 1
ATOM 841 C CA . THR A 1 114 ? 18.209 -5.188 4.908 1.00 68.12 114 THR A CA 1
ATOM 842 C C . THR A 1 114 ? 19.027 -4.472 3.838 1.00 68.12 114 THR A C 1
ATOM 844 O O . THR A 1 114 ? 20.052 -3.863 4.145 1.00 68.12 114 THR A O 1
ATOM 847 N N . LYS A 1 115 ? 18.593 -4.540 2.576 1.00 71.75 115 LYS A N 1
ATOM 848 C CA . LYS A 1 115 ? 19.236 -3.852 1.456 1.00 71.75 115 LYS A CA 1
ATOM 849 C C . LYS A 1 115 ? 18.443 -2.621 1.062 1.00 71.75 115 LYS A C 1
ATOM 851 O O . LYS A 1 115 ? 17.319 -2.711 0.575 1.00 71.75 115 LYS A O 1
ATOM 856 N N . THR A 1 116 ? 19.093 -1.475 1.195 1.00 78.00 116 THR A N 1
ATOM 857 C CA . THR A 1 116 ? 18.620 -0.211 0.648 1.00 78.00 116 THR A CA 1
ATOM 858 C C . THR A 1 116 ? 18.405 -0.331 -0.867 1.00 78.00 116 THR A C 1
ATOM 860 O O . THR A 1 116 ? 19.352 -0.687 -1.573 1.00 78.00 116 THR A O 1
ATOM 863 N N . PRO A 1 117 ? 17.214 0.009 -1.397 1.00 86.25 117 PRO A N 1
ATOM 864 C CA . PRO A 1 117 ? 16.957 -0.041 -2.835 1.00 86.25 117 PRO A CA 1
ATOM 865 C C . PRO A 1 117 ? 17.923 0.847 -3.622 1.00 86.25 117 PRO A C 1
ATOM 867 O O . PRO A 1 117 ? 18.119 2.021 -3.281 1.00 86.25 117 PRO A O 1
ATOM 870 N N . THR A 1 118 ? 18.540 0.264 -4.649 1.00 89.88 118 THR A N 1
ATOM 871 C CA . THR A 1 118 ? 19.634 0.849 -5.437 1.00 89.88 118 THR A CA 1
ATOM 872 C C . THR A 1 118 ? 19.122 1.662 -6.618 1.00 89.88 118 THR A C 1
ATOM 874 O O . THR A 1 118 ? 19.679 2.715 -6.928 1.00 89.88 118 THR A O 1
ATOM 877 N N . TRP A 1 119 ? 18.028 1.229 -7.245 1.00 94.56 119 TRP A N 1
ATOM 878 C CA . TRP A 1 119 ? 17.377 1.983 -8.306 1.00 94.56 119 TRP A CA 1
ATOM 879 C C . TRP A 1 119 ? 16.333 2.936 -7.719 1.00 94.56 119 TRP A C 1
ATOM 881 O O . TRP A 1 119 ? 15.360 2.516 -7.090 1.00 94.56 119 TRP A O 1
ATOM 891 N N . ARG A 1 120 ? 16.552 4.241 -7.912 1.00 93.62 120 ARG A N 1
ATOM 892 C CA . ARG A 1 120 ? 15.727 5.321 -7.351 1.00 93.62 120 ARG A CA 1
ATOM 893 C C . ARG A 1 120 ? 15.408 6.357 -8.433 1.00 93.62 120 ARG A C 1
ATOM 895 O O . ARG A 1 120 ? 16.177 7.306 -8.603 1.00 93.62 120 ARG A O 1
ATOM 902 N N . PRO A 1 121 ? 14.305 6.196 -9.182 1.00 92.31 121 PRO A N 1
ATOM 903 C CA . PRO A 1 121 ? 13.939 7.162 -10.207 1.00 92.31 121 PRO A CA 1
ATOM 904 C C . PRO A 1 121 ? 13.571 8.521 -9.584 1.00 92.31 121 PRO A C 1
ATOM 906 O O . PRO A 1 121 ? 13.161 8.613 -8.421 1.00 92.31 121 PRO A O 1
ATOM 909 N N . LYS A 1 122 ? 13.734 9.606 -10.352 1.00 89.19 122 LYS A N 1
ATOM 910 C CA . LYS A 1 122 ? 13.376 10.959 -9.889 1.00 89.19 122 LYS A CA 1
ATOM 911 C C . LYS A 1 122 ? 11.865 11.083 -9.672 1.00 89.19 122 LYS A C 1
ATOM 913 O O . LYS A 1 122 ? 11.452 11.491 -8.593 1.00 89.19 122 LYS A O 1
ATOM 918 N N . ASP A 1 123 ? 11.067 10.585 -10.613 1.00 89.50 123 ASP A N 1
ATOM 919 C CA . ASP A 1 123 ? 9.597 10.666 -10.597 1.00 89.50 123 ASP A CA 1
ATOM 920 C C . ASP A 1 123 ? 8.925 9.520 -9.821 1.00 89.50 123 ASP A C 1
ATOM 922 O O . ASP A 1 123 ? 7.824 9.084 -10.154 1.00 89.50 123 ASP A O 1
ATOM 926 N N . ARG A 1 124 ? 9.599 9.007 -8.785 1.00 92.06 124 ARG A N 1
ATOM 927 C CA . ARG A 1 124 ? 9.193 7.809 -8.028 1.00 92.06 124 ARG A CA 1
ATOM 928 C C . ARG A 1 124 ? 7.929 7.962 -7.184 1.00 92.06 124 ARG A C 1
ATOM 930 O O . ARG A 1 124 ? 7.433 6.962 -6.679 1.00 92.06 124 ARG A O 1
ATOM 937 N N . PHE A 1 125 ? 7.456 9.184 -6.973 1.00 92.50 125 PHE A N 1
ATOM 938 C CA . PHE A 1 125 ? 6.382 9.467 -6.030 1.00 92.50 125 PHE A CA 1
ATOM 939 C C . PHE A 1 125 ? 5.004 9.183 -6.640 1.00 92.50 125 PHE A C 1
ATOM 941 O O . PHE A 1 125 ? 4.722 9.528 -7.795 1.00 92.50 125 PHE A O 1
ATOM 948 N N . LEU A 1 126 ? 4.160 8.530 -5.848 1.00 93.56 126 LEU A N 1
ATOM 949 C CA . LEU A 1 126 ? 2.800 8.121 -6.180 1.00 93.56 126 LEU A CA 1
ATOM 950 C C . LEU A 1 126 ? 1.896 8.486 -5.001 1.00 93.56 126 LEU A C 1
ATOM 952 O O . LEU A 1 126 ? 2.060 7.916 -3.928 1.00 93.56 126 LEU A O 1
ATOM 956 N N . SER A 1 127 ? 0.973 9.426 -5.176 1.00 92.31 127 SER A N 1
ATOM 957 C CA . SER A 1 127 ? -0.003 9.794 -4.144 1.00 92.31 127 SER A CA 1
ATOM 958 C C . SER A 1 127 ? -1.172 8.807 -4.094 1.00 92.31 127 SER A C 1
ATOM 960 O O . SER A 1 127 ? -1.480 8.161 -5.097 1.00 92.31 127 SER A O 1
ATOM 962 N N . SER A 1 128 ? -1.826 8.696 -2.934 1.00 94.81 128 SER A N 1
ATOM 963 C CA . SER A 1 128 ? -3.037 7.885 -2.772 1.00 94.81 128 SER A CA 1
ATOM 964 C C . SER A 1 128 ? -4.055 8.557 -1.840 1.00 94.81 128 SER A C 1
ATOM 966 O O . SER A 1 128 ? -3.839 8.597 -0.624 1.00 94.81 128 SER A O 1
ATOM 968 N N . PRO A 1 129 ? -5.201 9.020 -2.375 1.00 94.00 129 PRO A N 1
ATOM 969 C CA . PRO A 1 129 ? -6.290 9.571 -1.570 1.00 94.00 129 PRO A CA 1
ATOM 970 C C . PRO A 1 129 ? -6.826 8.615 -0.495 1.00 94.00 129 PRO A C 1
ATOM 972 O O . PRO A 1 129 ? -7.194 9.057 0.596 1.00 94.00 129 PRO A O 1
ATOM 975 N N . SER A 1 130 ? -6.857 7.302 -0.748 1.00 95.94 130 SER A N 1
ATOM 976 C CA . SER A 1 130 ? -7.264 6.331 0.274 1.00 95.94 130 SER A CA 1
ATOM 977 C C . SER A 1 130 ? -6.274 6.258 1.428 1.00 95.94 130 SER A C 1
ATOM 979 O O . SER A 1 130 ? -6.695 6.167 2.584 1.00 95.94 130 SER A O 1
ATOM 981 N N . LEU A 1 131 ? -4.967 6.327 1.152 1.00 95.56 131 LEU A N 1
ATOM 982 C CA . LEU A 1 131 ? -3.976 6.378 2.225 1.00 95.56 131 LEU A CA 1
ATOM 983 C C . LEU A 1 131 ? -4.087 7.682 3.028 1.00 95.56 131 LEU A C 1
ATOM 985 O O . LEU A 1 131 ? -4.005 7.630 4.256 1.00 95.56 131 LEU A O 1
ATOM 989 N N . ASP A 1 132 ? -4.387 8.811 2.378 1.00 93.38 132 ASP A N 1
ATOM 990 C CA . ASP A 1 132 ? -4.674 10.078 3.066 1.00 93.38 132 ASP A CA 1
ATOM 991 C C . ASP A 1 132 ? -5.867 9.954 4.012 1.00 93.38 132 ASP A C 1
ATOM 993 O O . ASP A 1 132 ? -5.802 10.373 5.171 1.00 93.38 132 ASP A O 1
ATOM 997 N N . ALA A 1 133 ? -6.961 9.352 3.540 1.00 93.25 133 ALA A N 1
ATOM 998 C CA . ALA A 1 133 ? -8.157 9.137 4.345 1.00 93.25 133 ALA A CA 1
ATOM 999 C C . ALA A 1 133 ? -7.867 8.251 5.570 1.00 93.25 133 ALA A C 1
ATOM 1001 O O . ALA A 1 133 ? -8.337 8.542 6.674 1.00 93.25 133 ALA A O 1
ATOM 1002 N N . ILE A 1 134 ? -7.049 7.206 5.402 1.00 94.19 134 ILE A N 1
ATOM 1003 C CA . ILE A 1 134 ? -6.635 6.316 6.495 1.00 94.19 134 ILE A CA 1
ATOM 1004 C C . ILE A 1 134 ? -5.773 7.064 7.517 1.00 94.19 134 ILE A C 1
ATOM 1006 O O . ILE A 1 134 ? -6.018 6.949 8.720 1.00 94.19 134 ILE A O 1
ATOM 1010 N N . VAL A 1 135 ? -4.796 7.859 7.070 1.00 91.19 135 VAL A N 1
ATOM 1011 C CA . VAL A 1 135 ? -3.934 8.645 7.967 1.00 91.19 135 VAL A CA 1
ATOM 1012 C C . VAL A 1 135 ? -4.742 9.693 8.733 1.00 91.19 135 VAL A C 1
ATOM 1014 O O . VAL A 1 135 ? -4.578 9.819 9.951 1.00 91.19 135 VAL A O 1
ATOM 1017 N N . ARG A 1 136 ? -5.677 10.392 8.074 1.00 90.19 136 ARG A N 1
ATOM 1018 C CA . ARG A 1 136 ? -6.597 11.336 8.736 1.00 90.19 136 ARG A CA 1
ATOM 1019 C C . ARG A 1 136 ? -7.424 10.646 9.820 1.00 90.19 136 ARG A C 1
ATOM 1021 O O . ARG A 1 136 ? -7.424 11.106 10.961 1.00 90.19 136 ARG A O 1
ATOM 1028 N N . ALA A 1 137 ? -8.023 9.495 9.513 1.00 89.44 137 ALA A N 1
ATOM 1029 C CA . ALA A 1 137 ? -8.752 8.706 10.506 1.00 89.44 137 ALA A CA 1
ATOM 1030 C C . ALA A 1 137 ? -7.847 8.271 11.674 1.00 89.44 137 ALA A C 1
ATOM 1032 O O . ALA A 1 137 ? -8.243 8.343 12.836 1.00 89.44 137 ALA A O 1
ATOM 1033 N N . GLY A 1 138 ? -6.601 7.875 11.395 1.00 88.62 138 GLY A N 1
ATOM 1034 C CA . GLY A 1 138 ? -5.609 7.558 12.422 1.00 88.62 138 GLY A CA 1
ATOM 1035 C C . GLY A 1 138 ? -5.339 8.741 13.355 1.00 88.62 138 GLY A C 1
ATOM 1036 O O . GLY A 1 138 ? -5.337 8.577 14.576 1.00 88.62 138 GLY A O 1
ATOM 1037 N N . ASN A 1 139 ? -5.198 9.946 12.804 1.00 88.44 139 ASN A N 1
ATOM 1038 C CA . ASN A 1 139 ? -4.952 11.171 13.568 1.00 88.44 139 ASN A CA 1
ATOM 1039 C C . ASN A 1 139 ? -6.130 11.589 14.462 1.00 88.44 139 ASN A C 1
ATOM 1041 O O . ASN A 1 139 ? -5.905 12.148 15.537 1.00 88.44 139 ASN A O 1
ATOM 1045 N N . GLU A 1 140 ? -7.363 11.272 14.068 1.00 88.81 140 GLU A N 1
ATOM 1046 C CA . GLU A 1 140 ? -8.576 11.527 14.859 1.00 88.81 140 GLU A CA 1
ATOM 1047 C C . GLU A 1 140 ? -8.780 10.515 16.001 1.00 88.81 140 GLU A C 1
ATOM 1049 O O . GLU A 1 140 ? -9.509 10.774 16.965 1.00 88.81 140 GLU A O 1
ATOM 1054 N N . THR A 1 141 ? -8.118 9.359 15.932 1.00 88.06 141 THR A N 1
ATOM 1055 C CA . THR A 1 141 ? -8.208 8.313 16.958 1.00 88.06 141 THR A CA 1
ATOM 1056 C C . THR A 1 141 ? -7.178 8.481 18.078 1.00 88.06 141 THR A C 1
ATOM 1058 O O . THR A 1 141 ? -6.204 9.228 17.986 1.00 88.06 141 THR A O 1
ATOM 1061 N N . ARG A 1 142 ? -7.394 7.782 19.199 1.00 86.50 142 ARG A N 1
ATOM 1062 C CA . ARG A 1 142 ? -6.513 7.817 20.378 1.00 86.50 142 ARG A CA 1
ATOM 1063 C C . ARG A 1 142 ? -6.181 6.409 20.855 1.00 86.50 142 ARG A C 1
ATOM 1065 O O . ARG A 1 142 ? -6.968 5.488 20.661 1.00 86.50 142 ARG A O 1
ATOM 1072 N N . GLY A 1 143 ? -5.042 6.270 21.531 1.00 88.06 143 GLY A N 1
ATOM 1073 C CA . GLY A 1 143 ? -4.615 5.013 22.147 1.00 88.06 143 GLY A CA 1
ATOM 1074 C C . GLY A 1 143 ? -4.282 3.929 21.122 1.00 88.06 143 GLY A C 1
ATOM 1075 O O . GLY A 1 143 ? -3.660 4.197 20.098 1.00 88.06 143 GLY A O 1
ATOM 1076 N N . GLU A 1 144 ? -4.693 2.700 21.409 1.00 85.75 144 GLU A N 1
ATOM 1077 C CA . GLU A 1 144 ? -4.356 1.529 20.596 1.00 85.75 144 GLU A CA 1
ATOM 1078 C C . GLU A 1 144 ? -4.966 1.533 19.178 1.00 85.75 144 GLU A C 1
ATOM 1080 O O . GLU A 1 144 ? -4.235 1.211 18.239 1.00 85.75 144 GLU A O 1
ATOM 1085 N N . PRO A 1 145 ? -6.222 1.981 18.953 1.00 86.75 145 PRO A N 1
ATOM 1086 C CA . PRO A 1 145 ? -6.748 2.177 17.602 1.00 86.75 145 PRO A CA 1
ATOM 1087 C C . PRO A 1 145 ? -5.889 3.100 16.734 1.00 86.75 145 PRO A C 1
ATOM 1089 O O . PRO A 1 145 ? -5.702 2.804 15.560 1.00 86.75 145 PRO A O 1
ATOM 1092 N N . LYS A 1 146 ? -5.304 4.165 17.306 1.00 89.75 146 LYS A N 1
ATOM 1093 C CA . LYS A 1 146 ? -4.411 5.069 16.563 1.00 89.75 146 LYS A CA 1
ATOM 1094 C C . LYS A 1 146 ? -3.202 4.334 16.006 1.00 89.75 146 LYS A C 1
ATOM 1096 O O . LYS A 1 146 ? -2.884 4.498 14.835 1.00 89.75 146 LYS A O 1
ATOM 1101 N N . LYS A 1 147 ? -2.552 3.510 16.830 1.00 88.25 147 LYS A N 1
ATOM 1102 C CA . LYS A 1 147 ? -1.385 2.719 16.412 1.00 88.25 147 LYS A CA 1
ATOM 1103 C C . LYS A 1 147 ? -1.762 1.706 15.332 1.00 88.25 147 LYS A C 1
ATOM 1105 O O . LYS A 1 147 ? -1.104 1.642 14.303 1.00 88.25 147 LYS A O 1
ATOM 1110 N N . ALA A 1 148 ? -2.864 0.985 15.536 1.00 89.06 148 ALA A N 1
ATOM 1111 C CA . ALA A 1 148 ? -3.351 -0.007 14.583 1.00 89.06 148 ALA A CA 1
ATOM 1112 C C . ALA A 1 148 ? -3.726 0.615 13.225 1.00 89.06 148 ALA A C 1
ATOM 1114 O O . ALA A 1 148 ? -3.421 0.038 12.183 1.00 89.06 148 ALA A O 1
ATOM 1115 N N . VAL A 1 149 ? -4.358 1.796 13.223 1.00 88.94 149 VAL A N 1
ATOM 1116 C CA . VAL A 1 149 ? -4.688 2.516 11.984 1.00 88.94 149 VAL A CA 1
ATOM 1117 C C . VAL A 1 149 ? -3.425 3.031 11.295 1.00 88.94 149 VAL A C 1
ATOM 1119 O O . VAL A 1 149 ? -3.238 2.778 10.108 1.00 88.94 149 VAL A O 1
ATOM 1122 N N . ALA A 1 150 ? -2.556 3.722 12.041 1.00 87.94 150 ALA A N 1
ATOM 1123 C CA . ALA A 1 150 ? -1.354 4.356 11.503 1.00 87.94 150 ALA A CA 1
ATOM 1124 C C . ALA A 1 150 ? -0.327 3.353 10.952 1.00 87.94 150 ALA A C 1
ATOM 1126 O O . ALA A 1 150 ? 0.442 3.713 10.064 1.00 87.94 150 ALA A O 1
ATOM 1127 N N . HIS A 1 151 ? -0.327 2.118 11.462 1.00 91.31 151 HIS A N 1
ATOM 1128 C CA . HIS A 1 151 ? 0.589 1.056 11.050 1.00 91.31 151 HIS A CA 1
ATOM 1129 C C . HIS A 1 151 ? -0.131 -0.021 10.230 1.00 91.31 151 HIS A C 1
ATOM 1131 O O . HIS A 1 151 ? -0.159 0.065 9.004 1.00 91.31 151 HIS A O 1
ATOM 1137 N N . ALA A 1 152 ? -0.777 -1.000 10.871 1.00 94.00 152 ALA A N 1
ATOM 1138 C CA . ALA A 1 152 ? -1.306 -2.178 10.184 1.00 94.00 152 ALA A CA 1
ATOM 1139 C C . ALA A 1 152 ? -2.354 -1.860 9.099 1.00 94.00 152 ALA A C 1
ATOM 1141 O O . ALA A 1 152 ? -2.236 -2.345 7.978 1.00 94.00 152 ALA A O 1
ATOM 1142 N N . LEU A 1 153 ? -3.373 -1.036 9.368 1.00 95.25 153 LEU A N 1
ATOM 1143 C CA . LEU A 1 153 ? -4.405 -0.765 8.348 1.00 95.25 153 LEU A CA 1
ATOM 1144 C C . LEU A 1 153 ? -3.836 0.031 7.172 1.00 95.25 153 LEU A C 1
ATOM 1146 O O . LEU A 1 153 ? -4.129 -0.294 6.021 1.00 95.25 153 LEU A O 1
ATOM 1150 N N . ARG A 1 154 ? -2.996 1.033 7.456 1.00 95.38 154 ARG A N 1
ATOM 1151 C CA . ARG A 1 154 ? -2.274 1.788 6.428 1.00 95.38 154 ARG A CA 1
ATOM 1152 C C . ARG A 1 154 ? -1.424 0.858 5.561 1.00 95.38 154 ARG A C 1
ATOM 1154 O O . ARG A 1 154 ? -1.503 0.939 4.337 1.00 95.38 154 ARG A O 1
ATOM 1161 N N . PHE A 1 155 ? -0.692 -0.072 6.176 1.00 96.00 155 PHE A N 1
ATOM 1162 C CA . PHE A 1 155 ? 0.082 -1.078 5.453 1.00 96.00 155 PHE A CA 1
ATOM 1163 C C . PHE A 1 155 ? -0.809 -1.989 4.604 1.00 96.00 155 PHE A C 1
ATOM 1165 O O . PHE A 1 155 ? -0.512 -2.230 3.440 1.00 96.00 155 PHE A O 1
ATOM 1172 N N . GLY A 1 156 ? -1.920 -2.478 5.155 1.00 97.19 156 GLY A N 1
ATOM 1173 C CA . GLY A 1 156 ? -2.858 -3.352 4.453 1.00 97.19 156 GLY A CA 1
ATOM 1174 C C . GLY A 1 156 ? -3.448 -2.713 3.194 1.00 97.19 156 GLY A C 1
ATOM 1175 O O . GLY A 1 156 ? -3.478 -3.345 2.138 1.00 97.19 156 GLY A O 1
ATOM 1176 N N . ALA A 1 157 ? -3.865 -1.447 3.278 1.00 97.94 157 ALA A N 1
ATOM 1177 C CA . ALA A 1 157 ? -4.332 -0.690 2.117 1.00 97.94 157 ALA A CA 1
ATOM 1178 C C . ALA A 1 157 ? -3.211 -0.482 1.088 1.00 97.94 157 ALA A C 1
ATOM 1180 O O . ALA A 1 157 ? -3.398 -0.758 -0.096 1.00 97.94 157 ALA A O 1
ATOM 1181 N N . ALA A 1 158 ? -2.023 -0.080 1.544 1.00 97.56 158 ALA A N 1
ATOM 1182 C CA . ALA A 1 158 ? -0.848 0.088 0.695 1.00 97.56 158 ALA A CA 1
ATOM 1183 C C . ALA A 1 158 ? -0.451 -1.209 -0.031 1.00 97.56 158 ALA A C 1
ATOM 1185 O O . ALA A 1 158 ? -0.161 -1.189 -1.225 1.00 97.56 158 ALA A O 1
ATOM 1186 N N . ALA A 1 159 ? -0.499 -2.345 0.664 1.00 97.94 159 ALA A N 1
ATOM 1187 C CA . ALA A 1 159 ? -0.242 -3.677 0.129 1.00 97.94 159 ALA A CA 1
ATOM 1188 C C . ALA A 1 159 ? -1.220 -4.066 -0.984 1.00 97.94 159 ALA A C 1
ATOM 1190 O O . ALA A 1 159 ? -0.800 -4.597 -2.014 1.00 97.94 159 ALA A O 1
ATOM 1191 N N . LEU A 1 160 ? -2.511 -3.777 -0.801 1.00 98.50 160 LEU A N 1
ATOM 1192 C CA . LEU A 1 160 ? -3.536 -4.006 -1.819 1.00 98.50 160 LEU A CA 1
ATOM 1193 C C . LEU A 1 160 ? -3.304 -3.112 -3.041 1.00 98.50 160 LEU A C 1
ATOM 1195 O O . LEU A 1 160 ? -3.196 -3.623 -4.155 1.00 98.50 160 LEU A O 1
ATOM 1199 N N . LEU A 1 161 ? -3.155 -1.802 -2.830 1.00 98.50 161 LEU A N 1
ATOM 1200 C CA . LEU A 1 161 ? -2.910 -0.834 -3.901 1.00 98.50 161 LEU A CA 1
ATOM 1201 C C . LEU A 1 161 ? -1.661 -1.198 -4.711 1.00 98.50 161 LEU A C 1
ATOM 1203 O O . LEU A 1 161 ? -1.738 -1.309 -5.931 1.00 98.50 161 LEU A O 1
ATOM 1207 N N . ALA A 1 162 ? -0.531 -1.465 -4.051 1.00 98.06 162 ALA A N 1
ATOM 1208 C CA . ALA A 1 162 ? 0.716 -1.835 -4.715 1.00 98.06 162 ALA A CA 1
ATOM 1209 C C . ALA A 1 162 ? 0.587 -3.140 -5.513 1.00 98.06 162 ALA A C 1
ATOM 1211 O O . ALA A 1 162 ? 1.021 -3.209 -6.664 1.00 98.06 162 ALA A O 1
ATOM 1212 N N . ARG A 1 163 ? -0.034 -4.178 -4.930 1.00 97.94 163 ARG A N 1
ATOM 1213 C CA . ARG A 1 163 ? -0.203 -5.482 -5.588 1.00 97.94 163 ARG A CA 1
ATOM 1214 C C . ARG A 1 163 ? -1.021 -5.369 -6.873 1.00 97.94 163 ARG A C 1
ATOM 1216 O O . ARG A 1 163 ? -0.608 -5.932 -7.888 1.00 97.94 163 ARG A O 1
ATOM 1223 N N . PHE A 1 164 ? -2.158 -4.676 -6.822 1.00 98.19 164 PHE A N 1
ATOM 1224 C CA . PHE A 1 164 ? -3.067 -4.556 -7.963 1.00 98.19 164 PHE A CA 1
ATOM 1225 C C . PHE A 1 164 ? -2.596 -3.501 -8.976 1.00 98.19 164 PHE A C 1
ATOM 1227 O O . PHE A 1 164 ? -2.666 -3.741 -10.177 1.00 98.19 164 PHE A O 1
ATOM 1234 N N . ALA A 1 165 ? -2.006 -2.381 -8.544 1.00 97.81 165 ALA A N 1
ATOM 1235 C CA . ALA A 1 165 ? -1.432 -1.395 -9.466 1.00 97.81 165 ALA A CA 1
ATOM 1236 C C . ALA A 1 165 ? -0.243 -1.961 -10.266 1.00 97.81 165 ALA A C 1
ATOM 1238 O O . ALA A 1 165 ? -0.032 -1.596 -11.422 1.00 97.81 165 ALA A O 1
ATOM 1239 N N . ALA A 1 166 ? 0.528 -2.878 -9.677 1.00 97.19 166 ALA A N 1
ATOM 1240 C CA . ALA A 1 166 ? 1.655 -3.529 -10.339 1.00 97.19 166 ALA A CA 1
ATOM 1241 C C . ALA A 1 166 ? 1.264 -4.748 -11.196 1.00 97.19 166 ALA A C 1
ATOM 1243 O O . ALA A 1 166 ? 2.148 -5.481 -11.652 1.00 97.19 166 ALA A O 1
ATOM 1244 N N . GLU A 1 167 ? -0.027 -5.029 -11.399 1.00 95.12 167 GLU A N 1
ATOM 1245 C CA . GLU A 1 167 ? -0.482 -6.175 -12.191 1.00 95.12 167 GLU A CA 1
ATOM 1246 C C . GLU A 1 167 ? 0.158 -6.206 -13.594 1.00 95.12 167 GLU A C 1
ATOM 1248 O O . GLU A 1 167 ? 0.323 -5.179 -14.256 1.00 95.12 167 GLU A O 1
ATOM 1253 N N . GLY A 1 168 ? 0.588 -7.400 -14.016 1.00 93.31 168 GLY A N 1
ATOM 1254 C CA . GLY A 1 168 ? 1.293 -7.623 -15.283 1.00 93.31 168 GLY A CA 1
ATOM 1255 C C . GLY A 1 168 ? 2.801 -7.343 -15.268 1.00 93.31 168 GLY A C 1
ATOM 1256 O O . GLY A 1 168 ? 3.484 -7.715 -16.216 1.00 93.31 168 GLY A O 1
ATOM 1257 N N . LEU A 1 169 ? 3.353 -6.737 -14.212 1.00 94.44 169 LEU A N 1
ATOM 1258 C CA . LEU A 1 169 ? 4.806 -6.566 -14.083 1.00 94.44 169 LEU A CA 1
ATOM 1259 C C . LEU A 1 169 ? 5.503 -7.873 -13.694 1.00 94.44 169 LEU A C 1
ATOM 1261 O O . LEU A 1 169 ? 4.998 -8.608 -12.848 1.00 94.44 169 LEU A O 1
ATOM 1265 N N . HIS A 1 170 ? 6.684 -8.138 -14.253 1.00 92.88 170 HIS A N 1
ATOM 1266 C CA . HIS A 1 170 ? 7.443 -9.362 -13.965 1.00 92.88 170 HIS A CA 1
ATOM 1267 C C . HIS A 1 170 ? 8.133 -9.340 -12.601 1.00 92.88 170 HIS A C 1
ATOM 1269 O O . HIS A 1 170 ? 8.364 -10.392 -12.007 1.00 92.88 170 HIS A O 1
ATOM 1275 N N . GLN A 1 171 ? 8.426 -8.146 -12.089 1.00 94.25 171 GLN A N 1
ATOM 1276 C CA . GLN A 1 171 ? 9.108 -7.968 -10.819 1.00 94.25 171 GLN A CA 1
ATOM 1277 C C . GLN A 1 171 ? 8.269 -8.471 -9.639 1.00 94.25 171 GLN A C 1
ATOM 1279 O O . GLN A 1 171 ? 7.029 -8.410 -9.621 1.00 94.25 171 GLN A O 1
ATOM 1284 N N . ARG A 1 172 ? 8.985 -8.909 -8.605 1.00 94.62 172 ARG A N 1
ATOM 1285 C CA . ARG A 1 172 ? 8.448 -9.104 -7.259 1.00 94.62 172 ARG A CA 1
ATOM 1286 C C . ARG A 1 172 ? 7.979 -7.767 -6.696 1.00 94.62 172 ARG A C 1
ATOM 1288 O O . ARG A 1 172 ? 8.620 -6.746 -6.933 1.00 94.62 172 ARG A O 1
ATOM 1295 N N . ILE A 1 173 ? 6.888 -7.775 -5.936 1.00 95.81 173 ILE A N 1
ATOM 1296 C CA . ILE A 1 173 ? 6.309 -6.560 -5.354 1.00 95.81 173 ILE A CA 1
ATOM 1297 C C . ILE A 1 173 ? 6.413 -6.621 -3.838 1.00 95.81 173 ILE A C 1
ATOM 1299 O O . ILE A 1 173 ? 5.873 -7.528 -3.198 1.00 95.81 173 ILE A O 1
ATOM 1303 N N . VAL A 1 174 ? 7.099 -5.631 -3.279 1.00 95.12 174 VAL A N 1
ATOM 1304 C CA . VAL A 1 174 ? 7.296 -5.437 -1.845 1.00 95.12 174 VAL A CA 1
ATOM 1305 C C . VAL A 1 174 ? 6.694 -4.103 -1.432 1.00 95.12 174 VAL A C 1
ATOM 1307 O O . VAL A 1 174 ? 6.867 -3.107 -2.130 1.00 95.12 174 VAL A O 1
ATOM 1310 N N . VAL A 1 175 ? 6.031 -4.083 -0.280 1.00 95.50 175 VAL A N 1
ATOM 1311 C CA . VAL A 1 175 ? 5.640 -2.855 0.420 1.00 95.50 175 VAL A CA 1
ATOM 1312 C C . VAL A 1 175 ? 6.470 -2.738 1.689 1.00 95.50 175 VAL A C 1
ATOM 1314 O O . VAL A 1 175 ? 6.672 -3.743 2.370 1.00 95.50 175 VAL A O 1
ATOM 1317 N N . ALA A 1 176 ? 6.970 -1.540 1.985 1.00 93.44 176 ALA A N 1
ATOM 1318 C CA . ALA A 1 176 ? 7.821 -1.288 3.144 1.00 93.44 176 ALA A CA 1
ATOM 1319 C C . ALA A 1 176 ? 7.481 0.045 3.821 1.00 93.44 176 ALA A C 1
ATOM 1321 O O . ALA A 1 176 ? 7.119 1.005 3.144 1.00 93.44 176 ALA A O 1
ATOM 1322 N N . PHE A 1 177 ? 7.628 0.109 5.139 1.00 88.44 177 PHE A N 1
ATOM 1323 C CA . PHE A 1 177 ? 7.694 1.357 5.895 1.00 88.44 177 PHE A CA 1
ATOM 1324 C C . PHE A 1 177 ? 9.139 1.858 6.007 1.00 88.44 177 PHE A C 1
ATOM 1326 O O . PHE A 1 177 ? 10.092 1.084 5.891 1.00 88.44 177 PHE A O 1
ATOM 1333 N N . ASP A 1 178 ? 9.298 3.148 6.307 1.00 75.81 178 ASP A N 1
ATOM 1334 C CA . ASP A 1 178 ? 10.600 3.761 6.603 1.00 75.81 178 ASP A CA 1
ATOM 1335 C C . ASP A 1 178 ? 11.249 3.218 7.889 1.00 75.81 178 ASP A C 1
ATOM 1337 O O . ASP A 1 178 ? 12.474 3.228 8.014 1.00 75.81 178 ASP A O 1
ATOM 1341 N N . ASP A 1 179 ? 10.449 2.714 8.836 1.00 72.19 179 ASP A N 1
ATOM 1342 C CA . ASP A 1 179 ? 10.944 2.043 10.049 1.00 72.19 179 ASP A CA 1
ATOM 1343 C C . ASP A 1 179 ? 11.487 0.625 9.780 1.00 72.19 179 ASP A C 1
ATOM 1345 O O . ASP A 1 179 ? 12.106 0.014 10.654 1.00 72.19 179 ASP A O 1
ATOM 1349 N N . GLY A 1 180 ? 11.316 0.144 8.545 1.00 74.25 180 GLY A N 1
ATOM 1350 C CA . GLY A 1 180 ? 11.899 -1.069 7.999 1.00 74.25 180 GLY A CA 1
ATOM 1351 C C . GLY A 1 180 ? 10.954 -2.268 7.930 1.00 74.25 180 GLY A C 1
ATOM 1352 O O . GLY A 1 180 ? 11.347 -3.258 7.305 1.00 74.25 180 GLY A O 1
ATOM 1353 N N . ASP A 1 181 ? 9.760 -2.216 8.540 1.00 86.25 181 ASP A N 1
ATOM 1354 C CA . ASP A 1 181 ? 8.773 -3.294 8.406 1.00 86.25 181 ASP A CA 1
ATOM 1355 C C . ASP A 1 181 ? 8.408 -3.441 6.923 1.00 86.25 181 ASP A C 1
ATOM 1357 O O . ASP A 1 181 ? 8.083 -2.465 6.242 1.00 86.25 181 ASP A O 1
ATOM 1361 N N . PHE A 1 182 ? 8.459 -4.665 6.398 1.00 91.94 182 PHE A N 1
ATOM 1362 C CA . PHE A 1 182 ? 8.124 -4.917 5.001 1.00 91.94 182 PHE A CA 1
ATOM 1363 C C . PHE A 1 182 ? 7.381 -6.231 4.815 1.00 91.94 182 PHE A C 1
ATOM 1365 O O . PHE A 1 182 ? 7.470 -7.160 5.616 1.00 91.94 182 PHE A O 1
ATOM 1372 N N . ALA A 1 183 ? 6.670 -6.324 3.697 1.00 92.00 183 ALA A N 1
ATOM 1373 C CA . ALA A 1 183 ? 6.099 -7.571 3.234 1.00 92.00 183 ALA A CA 1
ATOM 1374 C C . ALA A 1 183 ? 6.202 -7.662 1.718 1.00 92.00 183 ALA A C 1
ATOM 1376 O O . ALA A 1 183 ? 5.862 -6.737 0.979 1.00 92.00 183 ALA A O 1
ATOM 1377 N N . GLU A 1 184 ? 6.610 -8.831 1.242 1.00 93.69 184 GLU A N 1
ATOM 1378 C CA . GLU A 1 184 ? 6.334 -9.219 -0.130 1.00 93.69 184 GLU A CA 1
ATOM 1379 C C . GLU A 1 184 ? 4.834 -9.455 -0.284 1.00 93.69 184 GLU A C 1
ATOM 1381 O O . GLU A 1 184 ? 4.274 -10.304 0.402 1.00 93.69 184 GLU A O 1
ATOM 1386 N N . VAL A 1 185 ? 4.185 -8.735 -1.193 1.00 93.75 185 VAL A N 1
ATOM 1387 C CA . VAL A 1 185 ? 2.739 -8.855 -1.449 1.00 93.75 185 VAL A CA 1
ATOM 1388 C C . VAL A 1 185 ? 2.448 -9.611 -2.741 1.00 93.75 185 VAL A C 1
ATOM 1390 O O . VAL A 1 185 ? 1.324 -10.063 -2.957 1.00 93.75 185 VAL A O 1
ATOM 1393 N N . ARG A 1 186 ? 3.470 -9.787 -3.589 1.00 91.44 186 ARG A N 1
ATOM 1394 C CA . ARG A 1 186 ? 3.387 -10.588 -4.807 1.00 91.44 186 ARG A CA 1
ATOM 1395 C C . ARG A 1 186 ? 4.753 -11.140 -5.211 1.00 91.44 186 ARG A C 1
ATOM 1397 O O . ARG A 1 186 ? 5.708 -10.378 -5.369 1.00 91.44 186 ARG A O 1
ATOM 1404 N N . ALA A 1 187 ? 4.791 -12.441 -5.474 1.00 83.75 187 ALA A N 1
ATOM 1405 C CA . ALA A 1 187 ? 5.918 -13.111 -6.112 1.00 83.75 187 ALA A CA 1
ATOM 1406 C C . ALA A 1 187 ? 6.134 -12.602 -7.557 1.00 83.75 187 ALA A C 1
ATOM 1408 O O . ALA A 1 187 ? 5.201 -12.059 -8.159 1.00 83.75 187 ALA A O 1
ATOM 1409 N N . PRO A 1 188 ? 7.341 -12.764 -8.132 1.00 84.44 188 PRO A N 1
ATOM 1410 C CA . PRO A 1 188 ? 7.582 -12.422 -9.531 1.00 84.44 188 PRO A CA 1
ATOM 1411 C C . PRO A 1 188 ? 6.732 -13.296 -10.462 1.00 84.44 188 PRO A C 1
ATOM 1413 O O . PRO A 1 188 ? 6.465 -14.467 -10.167 1.00 84.44 188 PRO A O 1
ATOM 1416 N N . LEU A 1 189 ? 6.316 -12.737 -11.601 1.00 84.19 189 LEU A N 1
ATOM 1417 C CA . LEU A 1 189 ? 5.655 -13.527 -12.639 1.00 84.19 189 LEU A CA 1
ATOM 1418 C C . LEU A 1 189 ? 6.692 -14.427 -13.312 1.00 84.19 189 LEU A C 1
ATOM 1420 O O . LEU A 1 189 ? 7.802 -13.988 -13.612 1.00 84.19 189 LEU A O 1
ATOM 1424 N N . LYS A 1 190 ? 6.326 -15.688 -13.559 1.00 77.88 190 LYS A N 1
ATOM 1425 C CA . LYS A 1 190 ? 7.162 -16.584 -14.362 1.00 77.88 190 LYS A CA 1
ATOM 1426 C C . LYS A 1 190 ? 7.216 -16.038 -15.792 1.00 77.88 190 LYS A C 1
ATOM 1428 O O . LYS A 1 190 ? 6.164 -15.727 -16.349 1.00 77.88 190 LYS A O 1
ATOM 1433 N N . LEU A 1 191 ? 8.432 -15.881 -16.312 1.00 59.25 191 LEU A N 1
ATOM 1434 C CA . LEU A 1 191 ? 8.692 -15.595 -17.724 1.00 59.25 191 LEU A CA 1
ATOM 1435 C C . LEU A 1 191 ? 8.283 -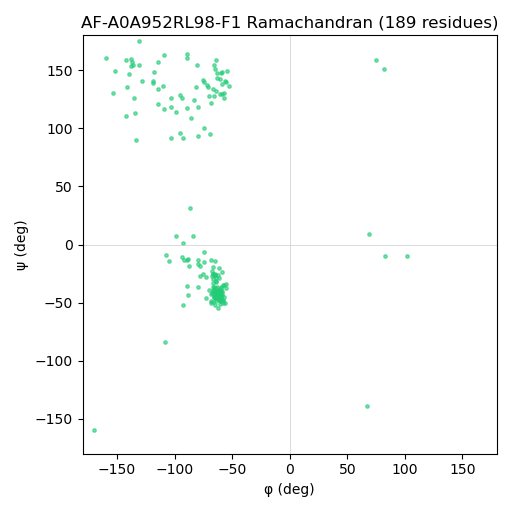16.784 -18.598 1.00 59.25 191 LEU A C 1
ATOM 1437 O O . LEU A 1 191 ? 8.421 -17.934 -18.115 1.00 59.25 191 LEU A O 1
#

Nearest PDB structures (foldseek):
  4k1p-assembly3_C  TM=2.358E-01  e=1.568E+00  Bacillus cereus
  5zep-assembly1_x  TM=4.648E-01  e=9.778E+00  Mycolicibacterium smegmatis MC2 155
  8i87-assembly1_F  TM=2.327E-01  e=9.374E-01  Maribacter polysiphoniae
  7wol-assembly1_A  TM=3.217E-01  e=5.519E+00  Thermomicrobium roseum DSM 5159

Mean predicted aligned error: 5.08 Å